Protein AF-A0A365NPX0-F1 (afdb_monomer_lite)

Sequence (343 aa):
MDTLVESVNATAKIPLHPFWPLNAALPQYAANTLSSRALVASFVVGASAILGVTLSLIQQSRRKLSKTEIFMTLWFALCGCIHLFFEGYYVVNFVDISNRQFLFAQLWKEYSLSDSRYLTQDSFLVPMEAITAFLWGPMSFFCAWSIVKQHPLRHPIQLIISVGQIYGDVLYFGTCYFNEIVHSVVYCRPEQFYFYMYYIFCNAIWIVIPTVCVVHSVVQTKRAFAKVQDVERVRKGIAKDIHFYLAPFSKLPLSTPTLSDPRWSVEKFTRSFTDQIILSLRFRLLYEEVPKTEPEKAVVHAHSVLAFTIDSESQAHDAFQQVYQLPGERWQTVRLWYQQQAY

pLDDT: mean 76.56, std 26.59, range [31.38, 98.69]

Structure (mmCIF, N/CA/C/O backbone):
data_AF-A0A365NPX0-F1
#
_entry.id   AF-A0A365NPX0-F1
#
loop_
_atom_site.group_PDB
_atom_site.id
_atom_site.type_symbol
_atom_site.label_atom_id
_atom_site.label_alt_id
_atom_site.label_comp_id
_atom_site.label_asym_id
_atom_site.label_entity_id
_atom_site.label_seq_id
_atom_site.pdbx_PDB_ins_code
_atom_site.Cartn_x
_atom_site.Cartn_y
_atom_site.Cartn_z
_atom_site.occupancy
_atom_site.B_iso_or_equiv
_atom_site.auth_seq_id
_atom_site.auth_comp_id
_atom_site.auth_asym_id
_atom_site.auth_atom_id
_atom_site.pdbx_PDB_model_num
ATOM 1 N N . MET A 1 1 ? 13.357 22.467 -52.487 1.00 42.38 1 MET A N 1
ATOM 2 C CA . MET A 1 1 ? 12.592 22.540 -51.224 1.00 42.38 1 MET A CA 1
ATOM 3 C C . MET A 1 1 ? 12.883 21.245 -50.479 1.00 42.38 1 MET A C 1
ATOM 5 O O . MET A 1 1 ? 11.973 20.556 -50.060 1.00 42.38 1 MET A O 1
ATOM 9 N N . ASP A 1 2 ? 14.177 20.914 -50.377 1.00 45.06 2 ASP A N 1
ATOM 10 C CA . ASP A 1 2 ? 14.665 19.538 -50.167 1.00 45.06 2 ASP A CA 1
ATOM 11 C C . ASP A 1 2 ? 15.845 19.494 -49.187 1.00 45.06 2 ASP A C 1
ATOM 13 O O . ASP A 1 2 ? 16.419 18.448 -48.940 1.00 45.06 2 ASP A O 1
ATOM 17 N N . THR A 1 3 ? 16.195 20.631 -48.582 1.00 44.41 3 THR A N 1
ATOM 18 C CA . THR A 1 3 ? 17.283 20.751 -47.597 1.00 44.41 3 THR A CA 1
ATOM 19 C C . THR A 1 3 ? 16.774 20.955 -46.166 1.00 44.41 3 THR A C 1
ATOM 21 O O . THR A 1 3 ? 17.568 21.136 -45.249 1.00 44.41 3 THR A O 1
ATOM 24 N N . LEU A 1 4 ? 15.451 20.900 -45.952 1.00 41.22 4 LEU A N 1
ATOM 25 C CA . LEU A 1 4 ? 14.811 20.981 -44.627 1.00 41.22 4 LEU A CA 1
ATOM 26 C C . LEU A 1 4 ? 14.177 19.654 -44.171 1.00 41.22 4 LEU A C 1
ATOM 28 O O . LEU A 1 4 ? 13.681 19.578 -43.052 1.00 41.22 4 LEU A O 1
ATOM 32 N N . VAL A 1 5 ? 14.205 18.612 -45.010 1.00 43.69 5 VAL A N 1
ATOM 33 C CA . VAL A 1 5 ? 13.693 17.268 -44.671 1.00 43.69 5 VAL A CA 1
ATOM 34 C C . VAL A 1 5 ? 14.823 16.324 -44.228 1.00 43.69 5 VAL A C 1
ATOM 36 O O . VAL A 1 5 ? 14.578 15.366 -43.501 1.00 43.69 5 VAL A O 1
ATOM 39 N N . GLU A 1 6 ? 16.084 16.629 -44.553 1.00 36.47 6 GLU A N 1
ATOM 40 C CA . GLU A 1 6 ? 17.242 15.817 -44.140 1.00 36.47 6 GLU A CA 1
ATOM 41 C C . GLU A 1 6 ? 17.750 16.096 -42.713 1.00 36.47 6 GLU A C 1
ATOM 43 O O . GLU A 1 6 ? 18.572 15.338 -42.204 1.00 36.47 6 GLU A O 1
ATOM 48 N N . SER A 1 7 ? 17.247 17.119 -42.010 1.00 39.06 7 SER A N 1
ATOM 49 C CA . SER A 1 7 ? 17.733 17.474 -40.663 1.00 39.06 7 SER A CA 1
ATOM 50 C C . SER A 1 7 ? 16.939 16.876 -39.492 1.00 39.06 7 SER A C 1
ATOM 52 O O . SER A 1 7 ? 17.275 17.150 -38.341 1.00 39.06 7 SER A O 1
ATOM 54 N N . VAL A 1 8 ? 15.933 16.025 -39.740 1.00 41.12 8 VAL A N 1
ATOM 55 C CA . VAL A 1 8 ? 15.137 15.383 -38.664 1.00 41.12 8 VAL A CA 1
ATOM 56 C C . VAL A 1 8 ? 15.459 13.889 -38.482 1.00 41.12 8 VAL A C 1
ATOM 58 O O . VAL A 1 8 ? 15.066 13.286 -37.490 1.00 41.12 8 VAL A O 1
ATOM 61 N N . ASN A 1 9 ? 16.280 13.292 -39.352 1.00 40.00 9 ASN A N 1
ATOM 62 C CA . ASN A 1 9 ? 16.702 11.887 -39.245 1.00 40.00 9 ASN A CA 1
ATOM 63 C C . ASN A 1 9 ? 18.041 11.691 -38.511 1.00 40.00 9 ASN A C 1
ATOM 65 O O . ASN A 1 9 ? 18.812 10.780 -38.815 1.00 40.00 9 ASN A O 1
ATOM 69 N N . ALA A 1 10 ? 18.300 12.484 -37.471 1.00 42.38 10 ALA A N 1
ATOM 70 C CA . ALA A 1 10 ? 19.179 12.018 -36.407 1.00 42.38 10 ALA A CA 1
ATOM 71 C C . ALA A 1 10 ? 18.390 10.970 -35.613 1.00 42.38 10 ALA A C 1
ATOM 73 O O . ALA A 1 10 ? 17.674 11.305 -34.674 1.00 42.38 10 ALA A O 1
ATOM 74 N N . THR A 1 11 ? 18.476 9.704 -36.030 1.00 47.03 11 THR A N 1
ATOM 75 C CA . THR A 1 11 ? 18.004 8.538 -35.274 1.00 47.03 11 THR A CA 1
ATOM 76 C C . THR A 1 11 ? 18.532 8.617 -33.844 1.00 47.03 11 THR A C 1
ATOM 78 O O . THR A 1 11 ? 19.625 8.131 -33.543 1.00 47.03 11 THR A O 1
ATOM 81 N N . ALA A 1 12 ? 17.757 9.226 -32.948 1.00 49.31 12 ALA A N 1
ATOM 82 C CA . ALA A 1 12 ? 17.872 8.991 -31.528 1.00 49.31 12 ALA A CA 1
ATOM 83 C C . ALA A 1 12 ? 17.579 7.501 -31.364 1.00 49.31 12 ALA A C 1
ATOM 85 O O . ALA A 1 12 ? 16.429 7.074 -31.437 1.00 49.31 12 ALA A O 1
ATOM 86 N N . LYS A 1 13 ? 18.636 6.686 -31.273 1.00 56.50 13 LYS A N 1
ATOM 87 C CA . LYS A 1 13 ? 18.515 5.265 -30.959 1.00 56.50 13 LYS A CA 1
ATOM 88 C C . LYS A 1 13 ? 17.746 5.194 -29.645 1.00 56.50 13 LYS A C 1
ATOM 90 O O . LYS A 1 13 ? 18.317 5.520 -28.606 1.00 56.50 13 LYS A O 1
ATOM 95 N N . ILE A 1 14 ? 16.461 4.841 -29.704 1.00 58.66 14 ILE A N 1
ATOM 96 C CA . ILE A 1 14 ? 15.672 4.558 -28.506 1.00 58.66 14 ILE A CA 1
ATOM 97 C C . ILE A 1 14 ? 16.477 3.497 -27.746 1.00 58.66 14 ILE A C 1
ATOM 99 O O . ILE A 1 14 ? 16.787 2.455 -28.336 1.00 58.66 14 ILE A O 1
ATOM 103 N N . PRO A 1 15 ? 16.930 3.777 -26.511 1.00 65.12 15 PRO A N 1
ATOM 104 C CA . PRO A 1 15 ? 17.740 2.824 -25.774 1.00 65.12 15 PRO A CA 1
ATOM 105 C C . PRO A 1 15 ? 16.978 1.507 -25.634 1.00 65.12 15 PRO A C 1
ATOM 107 O O . PRO A 1 15 ? 15.810 1.506 -25.247 1.00 65.12 15 PRO A O 1
ATOM 110 N N . LEU A 1 16 ? 17.631 0.387 -25.953 1.00 86.69 16 LEU A N 1
ATOM 111 C CA . LEU A 1 16 ? 17.019 -0.931 -25.823 1.00 86.69 16 LEU A CA 1
ATOM 112 C C . LEU A 1 16 ? 16.674 -1.182 -24.347 1.00 86.69 16 LEU A C 1
ATOM 114 O O . LEU A 1 16 ? 17.553 -1.123 -23.485 1.00 86.69 16 LEU A O 1
ATOM 118 N N . HIS A 1 17 ? 15.409 -1.479 -24.062 1.00 94.00 17 HIS A N 1
ATOM 119 C CA . HIS A 1 17 ? 14.915 -1.750 -22.714 1.00 94.00 17 HIS A CA 1
ATOM 120 C C . HIS A 1 17 ? 14.021 -3.001 -22.684 1.00 94.00 17 HIS A C 1
ATOM 122 O O . HIS A 1 17 ? 13.423 -3.350 -23.701 1.00 94.00 17 HIS A O 1
ATOM 128 N N . PRO A 1 18 ? 13.882 -3.681 -21.529 1.00 95.06 18 PRO A N 1
ATOM 129 C CA . PRO A 1 18 ? 13.112 -4.927 -21.424 1.00 95.06 18 PRO A CA 1
ATOM 130 C C . PRO A 1 18 ? 11.595 -4.728 -21.233 1.00 95.06 18 PRO A C 1
ATOM 132 O O . PRO A 1 18 ? 10.866 -5.708 -21.097 1.00 95.06 18 PRO A O 1
ATOM 135 N N . PHE A 1 19 ? 11.119 -3.483 -21.157 1.00 96.31 19 PHE A N 1
ATOM 136 C CA . PHE A 1 19 ? 9.723 -3.153 -20.854 1.00 96.31 19 PHE A CA 1
ATOM 137 C C . PHE A 1 19 ? 8.812 -3.220 -22.076 1.00 96.31 19 PHE A C 1
ATOM 139 O O . PHE A 1 19 ? 9.226 -2.859 -23.174 1.00 96.31 19 PHE A O 1
ATOM 146 N N . TRP A 1 20 ? 7.573 -3.661 -21.862 1.00 94.75 20 TRP A N 1
ATOM 147 C CA . TRP A 1 20 ? 6.562 -3.798 -22.908 1.00 94.75 20 TRP A CA 1
ATOM 148 C C . TRP A 1 20 ? 5.590 -2.622 -22.893 1.00 94.75 20 TRP A C 1
ATOM 150 O O . TRP A 1 20 ? 5.162 -2.266 -21.809 1.00 94.75 20 TRP A O 1
ATOM 160 N N . PRO A 1 21 ? 5.222 -2.018 -24.032 1.00 94.75 21 PRO A N 1
ATOM 161 C CA . PRO A 1 21 ? 5.660 -2.376 -25.375 1.00 94.75 21 PRO A CA 1
ATOM 162 C C . PRO A 1 21 ? 7.118 -1.949 -25.637 1.00 94.75 21 PRO A C 1
ATOM 164 O O . PRO A 1 21 ? 7.590 -0.934 -25.130 1.00 94.75 21 PRO A O 1
ATOM 167 N N . LEU A 1 22 ? 7.844 -2.727 -26.447 1.00 92.94 22 LEU A N 1
ATOM 168 C CA . LEU A 1 22 ? 9.290 -2.542 -26.677 1.00 92.94 22 LEU A CA 1
ATOM 169 C C . LEU A 1 22 ? 9.652 -1.235 -27.403 1.00 92.94 22 LEU A C 1
ATOM 171 O O . LEU A 1 22 ? 10.815 -0.846 -27.424 1.00 92.94 22 LEU A O 1
ATOM 175 N N . ASN A 1 23 ? 8.672 -0.577 -28.022 1.00 90.44 23 ASN A N 1
ATOM 176 C CA . ASN A 1 23 ? 8.821 0.720 -28.677 1.00 90.44 23 ASN A CA 1
ATOM 177 C C . ASN A 1 23 ? 8.440 1.904 -27.768 1.00 90.44 23 ASN A C 1
ATOM 179 O O . ASN A 1 23 ? 8.352 3.029 -28.262 1.00 90.44 23 ASN A O 1
ATOM 183 N N . ALA A 1 24 ? 8.184 1.672 -26.476 1.00 90.62 24 ALA A N 1
ATOM 184 C CA . ALA A 1 24 ? 7.913 2.742 -25.527 1.00 90.62 24 ALA A CA 1
ATOM 185 C C . ALA A 1 24 ? 9.076 3.750 -25.481 1.00 90.62 24 ALA A C 1
ATOM 187 O O . ALA A 1 24 ? 10.254 3.401 -25.531 1.00 90.62 24 ALA A O 1
ATOM 188 N N . ALA A 1 25 ? 8.749 5.036 -25.384 1.00 89.62 25 ALA A N 1
ATOM 189 C CA . ALA A 1 25 ? 9.761 6.079 -25.313 1.00 89.62 25 ALA A CA 1
ATOM 190 C C . ALA A 1 25 ? 10.306 6.188 -23.881 1.00 89.62 25 ALA A C 1
ATOM 192 O O . ALA A 1 25 ? 9.739 6.890 -23.049 1.00 89.62 25 ALA A O 1
ATOM 193 N N . LEU A 1 26 ? 11.425 5.513 -23.605 1.00 91.50 26 LEU A N 1
ATOM 194 C CA . LEU A 1 26 ? 12.169 5.638 -22.346 1.00 91.50 26 LEU A CA 1
ATOM 195 C C . LEU A 1 26 ? 13.501 6.370 -22.584 1.00 91.50 26 LEU A C 1
ATOM 197 O O . LEU A 1 26 ? 14.556 5.731 -22.702 1.00 91.50 26 LEU A O 1
ATOM 201 N N . PRO A 1 27 ? 13.481 7.713 -22.706 1.00 84.62 27 PRO A N 1
ATOM 202 C CA . PRO A 1 27 ? 14.695 8.478 -22.944 1.00 84.62 27 PRO A CA 1
ATOM 203 C C . PRO A 1 27 ? 15.670 8.278 -21.782 1.00 84.62 27 PRO A C 1
ATOM 205 O O . PRO A 1 27 ? 15.280 8.306 -20.619 1.00 84.62 27 PRO A O 1
ATOM 208 N N . GLN A 1 28 ? 16.950 8.088 -22.109 1.00 88.31 28 GLN A N 1
ATOM 209 C CA . GLN A 1 28 ? 18.026 7.913 -21.124 1.00 88.31 28 GLN A CA 1
ATOM 210 C C . GLN A 1 28 ? 17.839 6.703 -20.191 1.00 88.31 28 GLN A C 1
ATOM 212 O O . GLN A 1 28 ? 18.345 6.711 -19.073 1.00 88.31 28 GLN A O 1
ATOM 217 N N . TYR A 1 29 ? 17.133 5.655 -20.631 1.00 94.62 29 TYR A N 1
ATOM 218 C CA . TYR A 1 29 ? 17.014 4.430 -19.843 1.00 94.62 29 TYR A CA 1
ATOM 219 C C . TYR A 1 29 ? 18.388 3.906 -19.404 1.00 94.62 29 TYR A C 1
ATOM 221 O O . TYR A 1 29 ? 19.290 3.701 -20.221 1.00 94.62 29 TYR A O 1
ATOM 229 N N . ALA A 1 30 ? 18.508 3.639 -18.105 1.00 95.50 30 ALA A N 1
ATOM 230 C CA . ALA A 1 30 ? 19.670 3.009 -17.510 1.00 95.50 30 ALA A CA 1
ATOM 231 C C . ALA A 1 30 ? 19.246 1.696 -16.844 1.00 95.50 30 ALA A C 1
ATOM 233 O O . ALA A 1 30 ? 18.418 1.685 -15.927 1.00 95.50 30 ALA A O 1
ATOM 234 N N . ALA A 1 31 ? 19.839 0.581 -17.275 1.00 96.31 31 ALA A N 1
ATOM 235 C CA . ALA A 1 31 ? 19.583 -0.730 -16.686 1.00 96.31 31 ALA A CA 1
ATOM 236 C C . ALA A 1 31 ? 19.928 -0.757 -15.189 1.00 96.31 31 ALA A C 1
ATOM 238 O O . ALA A 1 31 ? 20.768 0.009 -14.711 1.00 96.31 31 ALA A O 1
ATOM 239 N N . ASN A 1 32 ? 19.250 -1.621 -14.433 1.00 97.94 32 ASN A N 1
ATOM 240 C CA . ASN A 1 32 ? 19.565 -1.816 -13.021 1.00 97.94 32 ASN A CA 1
ATOM 241 C C . ASN A 1 32 ? 20.988 -2.356 -12.862 1.00 97.94 32 ASN A C 1
ATOM 243 O O . ASN A 1 32 ? 21.408 -3.262 -13.580 1.00 97.94 32 ASN A O 1
ATOM 247 N N . THR A 1 33 ? 21.714 -1.800 -11.898 1.00 97.88 33 THR A N 1
ATOM 248 C CA . THR A 1 33 ? 23.039 -2.281 -11.488 1.00 97.88 33 THR A CA 1
ATOM 249 C C . THR A 1 33 ? 22.932 -3.436 -10.492 1.00 97.88 33 THR A C 1
ATOM 251 O O . THR A 1 33 ? 23.808 -4.297 -10.438 1.00 97.88 33 THR A O 1
ATOM 254 N N . LEU A 1 34 ? 21.840 -3.490 -9.725 1.00 97.94 34 LEU A N 1
ATOM 255 C CA . LEU A 1 34 ? 21.507 -4.598 -8.839 1.00 97.94 34 LEU A CA 1
ATOM 256 C C . LEU A 1 34 ? 20.721 -5.678 -9.589 1.00 97.94 34 LEU A C 1
ATOM 258 O O . LEU A 1 34 ? 19.817 -5.389 -10.370 1.00 97.94 34 LEU A O 1
ATOM 262 N N . SER A 1 35 ? 21.028 -6.944 -9.301 1.00 98.00 35 SER A N 1
ATOM 263 C CA . SER A 1 35 ? 20.237 -8.073 -9.809 1.00 98.00 35 SER A CA 1
ATOM 264 C C . SER A 1 35 ? 18.826 -8.102 -9.205 1.00 98.00 35 SER A C 1
ATOM 266 O O . SER A 1 35 ? 18.644 -7.711 -8.050 1.00 98.00 35 SER A O 1
ATOM 268 N N . SER A 1 36 ? 17.853 -8.676 -9.920 1.00 96.06 36 SER A N 1
ATOM 269 C CA . SER A 1 36 ? 16.471 -8.853 -9.437 1.00 96.06 36 SER A CA 1
ATOM 270 C C . SER A 1 36 ? 16.406 -9.540 -8.068 1.00 96.06 36 SER A C 1
ATOM 272 O O . SER A 1 36 ? 15.687 -9.095 -7.178 1.00 96.06 36 SER A O 1
ATOM 274 N N . ARG A 1 37 ? 17.241 -10.566 -7.833 1.00 97.31 37 ARG A N 1
ATOM 275 C CA . ARG A 1 37 ? 17.332 -11.240 -6.522 1.00 97.31 37 ARG A CA 1
ATOM 276 C C . ARG A 1 37 ? 17.782 -10.297 -5.406 1.00 97.31 37 ARG A C 1
ATOM 278 O O . ARG A 1 37 ? 17.225 -10.349 -4.316 1.00 97.31 37 ARG A O 1
ATOM 285 N N . ALA A 1 38 ? 18.775 -9.448 -5.669 1.00 98.31 38 ALA A N 1
ATOM 286 C CA . ALA A 1 38 ? 19.273 -8.485 -4.686 1.00 98.31 38 ALA A CA 1
ATOM 287 C C . ALA A 1 38 ? 18.227 -7.404 -4.371 1.00 98.31 38 ALA A C 1
ATOM 289 O O . ALA A 1 38 ? 18.082 -7.009 -3.214 1.00 98.31 38 ALA A O 1
ATOM 290 N N . LEU A 1 39 ? 17.477 -6.963 -5.385 1.00 98.31 39 LEU A N 1
ATOM 291 C CA . LEU A 1 39 ? 16.378 -6.011 -5.233 1.00 98.31 39 LEU A CA 1
ATOM 292 C C . LEU A 1 39 ? 15.249 -6.600 -4.382 1.00 98.31 39 LEU A C 1
ATOM 294 O O . LEU A 1 39 ? 14.909 -6.028 -3.348 1.00 98.31 39 LEU A O 1
ATOM 298 N N . VAL A 1 40 ? 14.743 -7.782 -4.742 1.00 96.31 40 VAL A N 1
ATOM 299 C CA . VAL A 1 40 ? 13.699 -8.476 -3.970 1.00 96.31 40 VAL A CA 1
ATOM 300 C C . VAL A 1 40 ? 14.165 -8.751 -2.537 1.00 96.31 40 VAL A C 1
ATOM 302 O O . VAL A 1 40 ? 13.426 -8.485 -1.591 1.00 96.31 40 VAL A O 1
ATOM 305 N N . ALA A 1 41 ? 15.408 -9.206 -2.345 1.00 98.12 41 ALA A N 1
ATOM 306 C CA . ALA A 1 41 ? 15.965 -9.419 -1.009 1.00 98.12 41 ALA A CA 1
ATOM 307 C C . ALA A 1 41 ? 16.011 -8.119 -0.192 1.00 98.12 41 ALA A C 1
ATOM 309 O O . ALA A 1 41 ? 15.637 -8.117 0.978 1.00 98.12 41 ALA A O 1
ATOM 310 N N . SER A 1 42 ? 16.404 -7.004 -0.810 1.00 98.19 42 SER A N 1
ATOM 311 C CA . SER A 1 42 ? 16.438 -5.692 -0.156 1.00 98.19 42 SER A CA 1
ATOM 312 C C . SER A 1 42 ? 15.038 -5.217 0.244 1.00 98.19 42 SER A C 1
ATOM 314 O O . SER A 1 42 ? 14.865 -4.696 1.345 1.00 98.19 42 SER A O 1
ATOM 316 N N . PHE A 1 43 ? 14.027 -5.457 -0.597 1.00 97.00 43 PHE A N 1
ATOM 317 C CA . PHE A 1 43 ? 12.630 -5.166 -0.268 1.00 97.00 43 PHE A CA 1
ATOM 318 C C . PHE A 1 43 ? 12.139 -6.001 0.925 1.00 97.00 43 PHE A C 1
ATOM 320 O O . PHE A 1 43 ? 11.596 -5.451 1.882 1.00 97.00 43 PHE A O 1
ATOM 327 N N . VAL A 1 44 ? 12.397 -7.314 0.921 1.00 97.62 44 VAL A N 1
ATOM 328 C CA . VAL A 1 44 ? 12.019 -8.221 2.021 1.00 97.62 44 VAL A CA 1
ATOM 329 C C . VAL A 1 44 ? 12.722 -7.848 3.326 1.00 97.62 44 VAL A C 1
ATOM 331 O O . VAL A 1 44 ? 12.085 -7.844 4.381 1.00 97.62 44 VAL A O 1
ATOM 334 N N . VAL A 1 45 ? 14.012 -7.502 3.278 1.00 98.38 45 VAL A N 1
ATOM 335 C CA . VAL A 1 45 ? 14.768 -7.040 4.452 1.00 98.38 45 VAL A CA 1
ATOM 336 C C . VAL A 1 45 ? 14.182 -5.735 4.989 1.00 98.38 45 VAL A C 1
ATOM 338 O O . VAL A 1 45 ? 13.949 -5.631 6.192 1.00 98.38 45 VAL A O 1
ATOM 341 N N . GLY A 1 46 ? 13.878 -4.770 4.116 1.00 98.31 46 GLY A N 1
ATOM 342 C CA . GLY A 1 46 ? 13.243 -3.509 4.501 1.00 98.31 46 GLY A CA 1
ATOM 343 C C . GLY A 1 46 ? 11.878 -3.718 5.160 1.00 98.31 46 GLY A C 1
ATOM 344 O O . GLY A 1 46 ? 11.643 -3.226 6.264 1.00 98.31 46 GLY A O 1
ATOM 345 N N . ALA A 1 47 ? 11.005 -4.514 4.536 1.00 98.31 47 ALA A N 1
ATOM 346 C CA . ALA A 1 47 ? 9.696 -4.858 5.087 1.00 98.31 47 ALA A CA 1
ATOM 347 C C . ALA A 1 47 ? 9.820 -5.579 6.441 1.00 98.31 47 ALA A C 1
ATOM 349 O O . ALA A 1 47 ? 9.141 -5.220 7.402 1.00 98.31 47 ALA A O 1
ATOM 350 N N . SER A 1 48 ? 10.737 -6.543 6.555 1.00 98.50 48 SER A N 1
ATOM 351 C CA . SER A 1 48 ? 10.988 -7.275 7.803 1.00 98.50 48 SER A CA 1
ATOM 352 C C . SER A 1 48 ? 11.498 -6.359 8.916 1.00 98.50 48 SER A C 1
ATOM 354 O O . SER A 1 48 ? 11.068 -6.494 10.060 1.00 98.50 48 SER A O 1
ATOM 356 N N . ALA A 1 49 ? 12.365 -5.395 8.593 1.00 98.50 49 ALA A N 1
ATOM 357 C CA . ALA A 1 49 ? 12.847 -4.402 9.548 1.00 98.50 49 ALA A CA 1
ATOM 358 C C . ALA A 1 49 ? 11.709 -3.496 10.046 1.00 98.50 49 ALA A C 1
ATOM 360 O O . ALA A 1 49 ? 11.574 -3.300 11.253 1.00 98.50 49 ALA A O 1
ATOM 361 N N . ILE A 1 50 ? 10.845 -3.009 9.148 1.00 98.50 50 ILE A N 1
ATOM 362 C CA . ILE A 1 50 ? 9.664 -2.204 9.506 1.00 98.50 50 ILE A CA 1
ATOM 363 C C . ILE A 1 50 ? 8.738 -2.989 10.442 1.00 98.50 50 ILE A C 1
ATOM 365 O O . ILE A 1 50 ? 8.326 -2.479 11.488 1.00 98.50 50 ILE A O 1
ATOM 369 N N . LEU A 1 51 ? 8.438 -4.244 10.096 1.00 98.50 51 LEU A N 1
ATOM 370 C CA . LEU A 1 51 ? 7.590 -5.120 10.904 1.00 98.50 51 LEU A CA 1
ATOM 371 C C . LEU A 1 51 ? 8.224 -5.418 12.268 1.00 98.50 51 LEU A C 1
ATOM 373 O O . LEU A 1 51 ? 7.539 -5.340 13.287 1.00 98.50 51 LEU A O 1
ATOM 377 N N . GLY A 1 52 ? 9.528 -5.702 12.305 1.00 98.31 52 GLY A N 1
ATOM 378 C CA . GLY A 1 52 ? 10.281 -5.954 13.533 1.00 98.31 52 GLY A CA 1
ATOM 379 C C . GLY A 1 52 ? 10.278 -4.752 14.474 1.00 98.31 52 GLY A C 1
ATOM 380 O O . GLY A 1 52 ? 9.893 -4.886 15.634 1.00 98.31 52 GLY A O 1
ATOM 381 N N . VAL A 1 53 ? 10.610 -3.561 13.963 1.00 98.06 53 VAL A N 1
ATOM 382 C CA . VAL A 1 53 ? 10.578 -2.308 14.738 1.00 98.06 53 VAL A CA 1
ATOM 383 C C . VAL A 1 53 ? 9.170 -2.029 15.254 1.00 98.06 53 VAL A C 1
ATOM 385 O O . VAL A 1 53 ? 8.990 -1.752 16.439 1.00 98.06 53 VAL A O 1
ATOM 388 N N . THR A 1 54 ? 8.155 -2.154 14.398 1.00 97.81 54 THR A N 1
ATOM 389 C CA . THR A 1 54 ? 6.759 -1.933 14.797 1.00 97.81 54 THR A CA 1
ATOM 390 C C . THR A 1 54 ? 6.335 -2.914 15.891 1.00 97.81 54 THR A C 1
ATOM 392 O O . THR A 1 54 ? 5.710 -2.509 16.871 1.00 97.81 54 THR A O 1
ATOM 395 N N . LEU A 1 55 ? 6.712 -4.191 15.780 1.00 97.25 55 LEU A N 1
ATOM 396 C CA . LEU A 1 55 ? 6.427 -5.195 16.802 1.00 97.25 55 LEU A CA 1
ATOM 397 C C . LEU A 1 55 ? 7.121 -4.870 18.130 1.00 97.25 55 LEU A C 1
ATOM 399 O O . LEU A 1 55 ? 6.481 -4.949 19.178 1.00 97.25 55 LEU A O 1
ATOM 403 N N . SER A 1 56 ? 8.389 -4.453 18.102 1.00 96.50 56 SER A N 1
ATOM 404 C CA . SER A 1 56 ? 9.109 -4.012 19.301 1.00 96.50 56 SER A CA 1
ATOM 405 C C . SER A 1 56 ? 8.439 -2.803 19.960 1.00 96.50 56 SER A C 1
ATOM 407 O O . SER A 1 56 ? 8.270 -2.790 21.177 1.00 96.50 56 SER A O 1
ATOM 409 N N . LEU A 1 57 ? 7.979 -1.820 19.177 1.00 95.12 57 LEU A N 1
ATOM 410 C CA . LEU A 1 57 ? 7.236 -0.664 19.694 1.00 95.12 57 LEU A CA 1
ATOM 411 C C . LEU A 1 57 ? 5.892 -1.071 20.319 1.00 95.12 57 LEU A C 1
ATOM 413 O O . LEU A 1 57 ? 5.510 -0.546 21.366 1.00 95.12 57 LEU A O 1
ATOM 417 N N . ILE A 1 58 ? 5.186 -2.039 19.723 1.00 94.50 58 ILE A N 1
ATOM 418 C CA . ILE A 1 58 ? 3.963 -2.607 20.305 1.00 94.50 58 ILE A CA 1
ATOM 419 C C . ILE A 1 58 ? 4.270 -3.299 21.639 1.00 94.50 58 ILE A C 1
ATOM 421 O O . ILE A 1 58 ? 3.528 -3.107 22.597 1.00 94.50 58 ILE A O 1
ATOM 425 N N . GLN A 1 59 ? 5.352 -4.076 21.727 1.00 90.50 59 GLN A N 1
ATOM 426 C CA . GLN A 1 59 ? 5.742 -4.790 22.950 1.00 90.50 59 GLN A CA 1
ATOM 427 C C . GLN A 1 59 ? 6.166 -3.850 24.087 1.00 90.50 59 GLN A C 1
ATOM 429 O O . GLN A 1 59 ? 5.962 -4.171 25.254 1.00 90.50 59 GLN A O 1
ATOM 434 N N . GLN A 1 60 ? 6.717 -2.681 23.755 1.00 89.50 60 GLN A N 1
ATOM 435 C CA . GLN A 1 60 ? 7.033 -1.627 24.725 1.00 89.50 60 GLN A CA 1
ATOM 436 C C . GLN A 1 60 ? 5.787 -0.858 25.196 1.00 89.50 60 GLN A C 1
ATOM 438 O O . GLN A 1 60 ? 5.832 -0.137 26.196 1.00 89.50 60 GLN A O 1
ATOM 443 N N . SER A 1 61 ? 4.656 -0.999 24.499 1.00 86.19 61 SER A N 1
ATOM 444 C CA . SER A 1 61 ? 3.394 -0.414 24.934 1.00 86.19 61 SER A CA 1
ATOM 445 C C . SER A 1 61 ? 2.912 -1.084 26.217 1.00 86.19 61 SER A C 1
ATOM 447 O O . SER A 1 61 ? 2.842 -2.306 26.321 1.00 86.19 61 SER A O 1
ATOM 449 N N . ARG A 1 62 ? 2.466 -0.281 27.189 1.00 82.38 62 ARG A N 1
ATOM 450 C CA . ARG A 1 62 ? 1.857 -0.797 28.429 1.00 82.38 62 ARG A CA 1
ATOM 451 C C . ARG A 1 62 ? 0.554 -1.572 28.181 1.00 82.38 62 ARG A C 1
ATOM 453 O O . ARG A 1 62 ? 0.080 -2.273 29.071 1.00 82.38 62 ARG A O 1
ATOM 460 N N . ARG A 1 63 ? -0.055 -1.427 26.997 1.00 86.25 63 ARG A N 1
ATOM 461 C CA . ARG A 1 63 ? -1.328 -2.067 26.648 1.00 86.25 63 ARG A CA 1
ATOM 462 C C . ARG A 1 63 ? -1.094 -3.428 25.998 1.00 86.25 63 ARG A C 1
ATOM 464 O O . ARG A 1 63 ? -0.369 -3.532 25.016 1.00 86.25 63 ARG A O 1
ATOM 471 N N . LYS A 1 64 ? -1.815 -4.449 26.470 1.00 89.62 64 LYS A N 1
ATOM 472 C CA . LYS A 1 64 ? -1.900 -5.747 25.789 1.00 89.62 64 LYS A CA 1
ATOM 473 C C . LYS A 1 64 ? -2.847 -5.640 24.590 1.00 89.62 64 LYS A C 1
ATOM 475 O O . LYS A 1 64 ? -4.035 -5.366 24.760 1.00 89.62 64 LYS A O 1
ATOM 480 N N . LEU A 1 65 ? -2.307 -5.818 23.387 1.00 92.94 65 LEU A N 1
ATOM 481 C CA . LEU A 1 65 ? -3.063 -5.856 22.133 1.00 92.94 65 LEU A CA 1
ATOM 482 C C . LEU A 1 65 ? -3.511 -7.290 21.826 1.00 92.94 65 LEU A C 1
ATOM 484 O O . LEU A 1 65 ? -2.788 -8.245 22.112 1.00 92.94 65 LEU A O 1
ATOM 488 N N . SER A 1 66 ? -4.685 -7.450 21.210 1.00 94.81 66 SER A N 1
ATOM 489 C CA . SER A 1 66 ? -5.087 -8.758 20.668 1.00 94.81 66 SER A CA 1
ATOM 490 C C . SER A 1 66 ? -4.267 -9.122 19.422 1.00 94.81 66 SER A C 1
ATOM 492 O O . SER A 1 66 ? -3.693 -8.248 18.773 1.00 94.81 66 SER A O 1
ATOM 494 N N . LYS A 1 67 ? -4.254 -10.404 19.024 1.00 95.62 67 LYS A N 1
ATOM 495 C CA . LYS A 1 67 ? -3.555 -10.856 17.803 1.00 95.62 67 LYS A CA 1
ATOM 496 C C . LYS A 1 67 ? -4.004 -10.086 16.554 1.00 95.62 67 LYS A C 1
ATOM 498 O O . LYS A 1 67 ? -3.168 -9.689 15.750 1.00 95.62 67 LYS A O 1
ATOM 503 N N . THR A 1 68 ? -5.304 -9.814 16.434 1.00 95.75 68 THR A N 1
ATOM 504 C CA . THR A 1 68 ? -5.875 -9.022 15.334 1.00 95.75 68 THR A CA 1
ATOM 505 C C . THR A 1 68 ? -5.375 -7.581 15.354 1.00 95.75 68 THR A C 1
ATOM 507 O O . THR A 1 68 ? -5.059 -7.021 14.310 1.00 95.75 68 THR A O 1
ATOM 510 N N . GLU A 1 69 ? -5.273 -6.970 16.535 1.00 96.12 69 GLU A N 1
ATOM 511 C CA . GLU A 1 69 ? -4.755 -5.605 16.667 1.00 96.12 69 GLU A CA 1
ATOM 512 C C . GLU A 1 69 ? -3.272 -5.518 16.334 1.00 96.12 69 GLU A C 1
ATOM 514 O O . GLU A 1 69 ? -2.870 -4.575 15.659 1.00 96.12 69 GLU A O 1
ATOM 519 N N . ILE A 1 70 ? -2.475 -6.500 16.762 1.00 97.31 70 ILE A N 1
ATOM 520 C CA . ILE A 1 70 ? -1.056 -6.589 16.405 1.00 97.31 70 ILE A CA 1
ATOM 521 C C . ILE A 1 70 ? -0.924 -6.703 14.887 1.00 97.31 70 ILE A C 1
ATOM 523 O O . ILE A 1 70 ? -0.258 -5.874 14.278 1.00 97.31 70 ILE A O 1
ATOM 527 N N . PHE A 1 71 ? -1.619 -7.665 14.272 1.00 97.94 71 PHE A N 1
ATOM 528 C CA . PHE A 1 71 ? -1.597 -7.865 12.823 1.00 97.94 71 PHE A CA 1
ATOM 529 C C . PHE A 1 71 ? -1.977 -6.592 12.054 1.00 97.94 71 PHE A C 1
ATOM 531 O O . PHE A 1 71 ? -1.233 -6.162 11.180 1.00 97.94 71 PHE A O 1
ATOM 538 N N . MET A 1 72 ? -3.090 -5.943 12.412 1.00 98.06 72 MET A N 1
ATOM 539 C CA . MET A 1 72 ? -3.527 -4.715 11.738 1.00 98.06 72 MET A CA 1
ATOM 540 C C . MET A 1 72 ? -2.559 -3.549 11.959 1.00 98.06 72 MET A C 1
ATOM 542 O O . MET A 1 72 ? -2.337 -2.768 11.042 1.00 98.06 72 MET A O 1
ATOM 546 N N . THR A 1 73 ? -1.958 -3.429 13.147 1.00 98.19 73 THR A N 1
ATOM 547 C CA . THR A 1 73 ? -0.958 -2.381 13.415 1.00 98.19 73 THR A CA 1
ATOM 548 C C . THR A 1 73 ? 0.287 -2.587 12.554 1.00 98.19 73 THR A C 1
ATOM 550 O O . THR A 1 73 ? 0.775 -1.633 11.957 1.00 98.19 73 THR A O 1
ATOM 553 N N . LEU A 1 74 ? 0.766 -3.831 12.444 1.00 98.56 74 LEU A N 1
ATOM 554 C CA . LEU A 1 74 ? 1.887 -4.200 11.577 1.00 98.56 74 LEU A CA 1
ATOM 555 C C . LEU A 1 74 ? 1.577 -3.924 10.100 1.00 98.56 74 LEU A C 1
ATOM 557 O O . LEU A 1 74 ? 2.388 -3.309 9.412 1.00 98.56 74 LEU A O 1
ATOM 561 N N . TRP A 1 75 ? 0.389 -4.322 9.639 1.00 98.62 75 TRP A N 1
ATOM 562 C CA . TRP A 1 75 ? -0.084 -4.070 8.277 1.00 98.62 75 TRP A CA 1
ATOM 563 C C . TRP A 1 75 ? -0.106 -2.576 7.945 1.00 98.62 75 TRP A C 1
ATOM 565 O O . TRP A 1 75 ? 0.492 -2.161 6.958 1.00 98.62 75 TRP A O 1
ATOM 575 N N . PHE A 1 76 ? -0.740 -1.752 8.784 1.00 98.69 76 PHE A N 1
ATOM 576 C CA . PHE A 1 76 ? -0.845 -0.315 8.529 1.00 98.69 76 PHE A CA 1
ATOM 577 C C . PHE A 1 76 ? 0.490 0.424 8.693 1.00 98.69 76 PHE A C 1
ATOM 579 O O . PHE A 1 76 ? 0.722 1.405 7.991 1.00 98.69 76 PHE A O 1
ATOM 586 N N . ALA A 1 77 ? 1.401 -0.043 9.552 1.00 98.69 77 ALA A N 1
ATOM 587 C CA . ALA A 1 77 ? 2.760 0.498 9.598 1.00 98.69 77 ALA A CA 1
ATOM 588 C C . ALA A 1 77 ? 3.530 0.198 8.301 1.00 98.69 77 ALA A C 1
ATOM 590 O O . ALA A 1 77 ? 4.155 1.096 7.739 1.00 98.69 77 ALA A O 1
ATOM 591 N N . LEU A 1 78 ? 3.430 -1.035 7.789 1.00 98.69 78 LEU A N 1
ATOM 592 C CA . LEU A 1 78 ? 4.032 -1.413 6.511 1.00 98.69 78 LEU A CA 1
ATOM 593 C C . LEU A 1 78 ? 3.419 -0.629 5.340 1.00 98.69 78 LEU A C 1
ATOM 595 O O . LEU A 1 78 ? 4.171 -0.078 4.540 1.00 98.69 78 LEU A O 1
ATOM 599 N N . CYS A 1 79 ? 2.087 -0.504 5.283 1.00 98.62 79 CYS A N 1
ATOM 600 C CA . CYS A 1 79 ? 1.389 0.325 4.291 1.00 98.62 79 CYS A CA 1
ATOM 601 C C . CYS A 1 79 ? 1.873 1.772 4.338 1.00 98.62 79 CYS A C 1
ATOM 603 O O . CYS A 1 79 ? 2.206 2.340 3.307 1.00 98.62 79 CYS A O 1
ATOM 605 N N . GLY A 1 80 ? 1.960 2.360 5.537 1.00 98.62 80 GLY A N 1
ATOM 606 C CA . GLY A 1 80 ? 2.451 3.723 5.712 1.00 98.62 80 GLY A CA 1
ATOM 607 C C . GLY A 1 80 ? 3.842 3.911 5.113 1.00 98.62 80 GLY A C 1
ATOM 608 O O . GLY A 1 80 ? 4.077 4.890 4.411 1.00 98.62 80 GLY A O 1
ATOM 609 N N . CYS A 1 81 ? 4.746 2.952 5.333 1.00 98.62 81 CYS A N 1
ATOM 610 C CA . CYS A 1 81 ? 6.090 3.003 4.772 1.00 98.62 81 CYS A CA 1
ATOM 611 C C . CYS A 1 81 ? 6.123 2.822 3.249 1.00 98.62 81 CYS A C 1
ATOM 613 O O . CYS A 1 81 ? 6.828 3.571 2.575 1.00 98.62 81 CYS A O 1
ATOM 615 N N . ILE A 1 82 ? 5.392 1.842 2.710 1.00 98.44 82 ILE A N 1
ATOM 616 C CA . ILE A 1 82 ? 5.351 1.585 1.264 1.00 98.44 82 ILE A CA 1
ATOM 617 C C . ILE A 1 82 ? 4.745 2.794 0.550 1.00 98.44 82 ILE A C 1
ATOM 619 O O . ILE A 1 82 ? 5.403 3.389 -0.297 1.00 98.44 82 ILE A O 1
ATOM 623 N N . HIS A 1 83 ? 3.564 3.239 0.965 1.00 98.44 83 HIS A N 1
ATOM 624 C CA . HIS A 1 83 ? 2.897 4.365 0.328 1.00 98.44 83 HIS A CA 1
ATOM 625 C C . HIS A 1 83 ? 3.722 5.653 0.447 1.00 98.44 83 HIS A C 1
ATOM 627 O O . HIS A 1 83 ? 4.083 6.275 -0.549 1.00 98.44 83 HIS A O 1
ATOM 633 N N . LEU A 1 84 ? 4.103 6.056 1.662 1.00 98.50 84 LEU A N 1
ATOM 634 C CA . LEU A 1 84 ? 4.743 7.360 1.837 1.00 98.50 84 LEU A CA 1
ATOM 635 C C . LEU A 1 84 ? 6.156 7.416 1.246 1.00 98.50 84 LEU A C 1
ATOM 637 O O . LEU A 1 84 ? 6.531 8.430 0.661 1.00 98.50 84 LEU A O 1
ATOM 641 N N . PHE A 1 85 ? 6.961 6.363 1.420 1.00 98.25 85 PHE A N 1
ATOM 642 C CA . PHE A 1 85 ? 8.366 6.400 1.012 1.00 98.25 85 PHE A CA 1
ATOM 643 C C . PHE A 1 85 ? 8.603 5.760 -0.352 1.00 98.25 85 PHE A C 1
ATOM 645 O O . PHE A 1 85 ? 9.331 6.337 -1.156 1.00 98.25 85 PHE A O 1
ATOM 652 N N . PHE A 1 86 ? 8.029 4.587 -0.627 1.00 98.31 86 PHE A N 1
ATOM 653 C CA . PHE A 1 86 ? 8.288 3.874 -1.878 1.00 98.31 86 PHE A CA 1
ATOM 654 C C . PHE A 1 86 ? 7.476 4.461 -3.042 1.00 98.31 86 PHE A C 1
ATOM 656 O O . PHE A 1 86 ? 8.066 4.858 -4.050 1.00 98.31 86 PHE A O 1
ATOM 663 N N . GLU A 1 87 ? 6.161 4.609 -2.877 1.00 98.50 87 GLU A N 1
ATOM 664 C CA . GLU A 1 87 ? 5.276 5.240 -3.872 1.00 98.50 87 GLU A CA 1
ATOM 665 C C . GLU A 1 87 ? 5.487 6.756 -3.913 1.00 98.50 87 GLU A C 1
ATOM 667 O O . GLU A 1 87 ? 5.604 7.337 -4.990 1.00 98.50 87 GLU A O 1
ATOM 672 N N . GLY A 1 88 ? 5.709 7.402 -2.763 1.00 98.44 88 GLY A N 1
ATOM 673 C CA . GLY A 1 88 ? 6.103 8.814 -2.729 1.00 98.44 88 GLY A CA 1
ATOM 674 C C . GLY A 1 88 ? 7.400 9.096 -3.494 1.00 98.44 88 GLY A C 1
ATOM 675 O O . GLY A 1 88 ? 7.490 10.092 -4.213 1.00 98.44 88 GLY A O 1
ATOM 676 N N . TYR A 1 89 ? 8.394 8.200 -3.425 1.00 98.56 89 TYR A N 1
ATOM 677 C CA . TYR A 1 89 ? 9.590 8.320 -4.261 1.00 98.56 89 TYR A CA 1
ATOM 678 C C . TYR A 1 89 ? 9.256 8.212 -5.748 1.00 98.56 89 TYR A C 1
ATOM 680 O O . TYR A 1 89 ? 9.796 8.989 -6.535 1.00 98.56 89 TYR A O 1
ATOM 688 N N . TYR A 1 90 ? 8.379 7.285 -6.139 1.00 98.38 90 TYR A N 1
ATOM 689 C CA . TYR A 1 90 ? 7.922 7.188 -7.522 1.00 98.38 90 TYR A CA 1
ATOM 690 C C . TYR A 1 90 ? 7.280 8.492 -7.984 1.00 98.38 90 TYR A C 1
ATOM 692 O O . TYR A 1 90 ? 7.752 9.086 -8.945 1.00 98.38 90 TYR A O 1
ATOM 700 N N . VAL A 1 91 ? 6.298 9.004 -7.249 1.00 98.19 91 VAL A N 1
ATOM 701 C CA . VAL A 1 91 ? 5.548 10.214 -7.617 1.00 98.19 91 VAL A CA 1
ATOM 702 C C . VAL A 1 91 ? 6.440 11.454 -7.714 1.00 98.19 91 VAL A C 1
ATOM 704 O O . VAL A 1 91 ? 6.203 12.322 -8.546 1.00 98.19 91 VAL A O 1
ATOM 707 N N . VAL A 1 92 ? 7.496 11.552 -6.905 1.00 98.00 92 VAL A N 1
ATOM 708 C CA . VAL A 1 92 ? 8.447 12.675 -6.986 1.00 98.00 92 VAL A CA 1
ATOM 709 C C . VAL A 1 92 ? 9.409 12.541 -8.173 1.00 98.00 92 VAL A C 1
ATOM 711 O O . VAL A 1 92 ? 9.914 13.546 -8.666 1.00 98.00 92 VAL A O 1
ATOM 714 N N . ASN A 1 93 ? 9.679 11.320 -8.642 1.00 97.50 93 ASN A N 1
ATOM 715 C CA . ASN A 1 93 ? 10.734 11.039 -9.622 1.00 97.50 93 ASN A CA 1
ATOM 716 C C . ASN A 1 93 ? 10.221 10.394 -10.924 1.00 97.50 93 ASN A C 1
ATOM 718 O O . ASN A 1 93 ? 11.034 9.995 -11.753 1.00 97.50 93 ASN A O 1
ATOM 722 N N . PHE A 1 94 ? 8.905 10.269 -11.129 1.00 96.31 94 PHE A N 1
ATOM 723 C CA . PHE A 1 94 ? 8.312 9.476 -12.219 1.00 96.31 94 PHE A CA 1
ATOM 724 C C . PHE A 1 94 ? 8.757 9.924 -13.619 1.00 96.31 94 PHE A C 1
ATOM 726 O O . PHE A 1 94 ? 8.768 9.117 -14.544 1.00 96.31 94 PHE A O 1
ATOM 733 N N . VAL A 1 95 ? 9.149 11.194 -13.772 1.00 95.19 95 VAL A N 1
ATOM 734 C CA . VAL A 1 95 ? 9.579 11.773 -15.052 1.00 95.19 95 VAL A CA 1
ATOM 735 C C . VAL A 1 95 ? 10.858 11.119 -15.576 1.00 95.19 95 VAL A C 1
ATOM 737 O O . VAL A 1 95 ? 10.949 10.838 -16.768 1.00 95.19 95 VAL A O 1
ATOM 740 N N . ASP A 1 96 ? 11.837 10.869 -14.704 1.00 94.50 96 ASP A N 1
ATOM 741 C CA . ASP A 1 96 ? 13.176 10.383 -15.062 1.00 94.50 96 ASP A CA 1
ATOM 742 C C . ASP A 1 96 ? 13.582 9.105 -14.300 1.00 94.50 96 ASP A C 1
ATOM 744 O O . ASP A 1 96 ? 14.753 8.713 -14.289 1.00 94.50 96 ASP A O 1
ATOM 748 N N . ILE A 1 97 ? 12.619 8.407 -13.685 1.00 96.50 97 ILE A N 1
ATOM 749 C CA . ILE A 1 97 ? 12.862 7.204 -12.873 1.00 96.50 97 ILE A CA 1
ATOM 750 C C . ILE A 1 97 ? 13.567 6.078 -13.646 1.00 96.50 97 ILE A C 1
ATOM 752 O O . ILE A 1 97 ? 14.347 5.321 -13.063 1.00 96.50 97 ILE A O 1
ATOM 756 N N . SER A 1 98 ? 13.367 6.005 -14.965 1.00 96.00 98 SER A N 1
ATOM 757 C CA . SER A 1 98 ? 14.005 5.030 -15.859 1.00 96.00 98 SER A CA 1
ATOM 758 C C . SER A 1 98 ? 15.532 5.197 -15.965 1.00 96.00 98 SER A C 1
ATOM 760 O O . SER A 1 98 ? 16.230 4.220 -16.243 1.00 96.00 98 SER A O 1
ATOM 762 N N . ASN A 1 99 ? 16.064 6.396 -15.699 1.00 96.38 99 ASN A N 1
ATOM 763 C CA . ASN A 1 99 ? 17.501 6.705 -15.710 1.00 96.38 99 ASN A CA 1
ATOM 764 C C . ASN A 1 99 ? 18.141 6.579 -14.309 1.00 96.38 99 ASN A C 1
ATOM 766 O O . ASN A 1 99 ? 19.354 6.433 -14.148 1.00 96.38 99 ASN A O 1
ATOM 770 N N . ARG A 1 100 ? 17.335 6.599 -13.244 1.00 96.69 100 ARG A N 1
ATOM 771 C CA . ARG A 1 100 ? 17.840 6.636 -11.865 1.00 96.69 100 ARG A CA 1
ATOM 772 C C . ARG A 1 100 ? 18.396 5.283 -11.401 1.00 96.69 100 ARG A C 1
ATOM 774 O O . ARG A 1 100 ? 17.917 4.208 -11.766 1.00 96.69 100 ARG A O 1
ATOM 781 N N . GLN A 1 101 ? 19.415 5.346 -10.539 1.00 97.25 101 GLN A N 1
ATOM 782 C CA . GLN A 1 101 ? 20.121 4.177 -9.984 1.00 97.25 101 GLN A CA 1
ATOM 783 C C . GLN A 1 101 ? 19.984 4.036 -8.463 1.00 97.25 101 GLN A C 1
ATOM 785 O O . GLN A 1 101 ? 20.571 3.137 -7.866 1.00 97.25 101 GLN A O 1
ATOM 790 N N . PHE A 1 102 ? 19.195 4.890 -7.811 1.00 97.25 102 PHE A N 1
ATOM 791 C CA . PHE A 1 102 ? 18.898 4.712 -6.391 1.00 97.25 102 PHE A CA 1
ATOM 792 C C . PHE A 1 102 ? 18.091 3.426 -6.161 1.00 97.25 102 PHE A C 1
ATOM 794 O O . PHE A 1 102 ? 17.359 2.995 -7.051 1.00 97.25 102 PHE A O 1
ATOM 801 N N . LEU A 1 103 ? 18.187 2.831 -4.967 1.00 98.06 103 LEU A N 1
ATOM 802 C CA . LEU A 1 103 ? 17.543 1.548 -4.658 1.00 98.06 103 LEU A CA 1
ATOM 803 C C . LEU A 1 103 ? 16.048 1.535 -5.020 1.00 98.06 103 LEU A C 1
ATOM 805 O O . LEU A 1 103 ? 15.590 0.601 -5.672 1.00 98.06 103 LEU A O 1
ATOM 809 N N . PHE A 1 104 ? 15.304 2.587 -4.662 1.00 98.38 104 PHE A N 1
ATOM 810 C CA . PHE A 1 104 ? 13.878 2.687 -4.991 1.00 98.38 104 PHE A CA 1
ATOM 811 C C . PHE A 1 104 ? 13.621 2.783 -6.495 1.00 98.38 104 PHE A C 1
ATOM 813 O O . PHE A 1 104 ? 12.750 2.082 -6.992 1.00 98.38 104 PHE A O 1
ATOM 820 N N . ALA A 1 105 ? 14.407 3.558 -7.247 1.00 98.25 105 ALA A N 1
ATOM 821 C CA . ALA A 1 105 ? 14.278 3.601 -8.706 1.00 98.25 105 ALA A CA 1
ATOM 822 C C . ALA A 1 105 ? 14.554 2.234 -9.350 1.00 98.25 105 ALA A C 1
ATOM 824 O O . ALA A 1 105 ? 13.866 1.831 -10.285 1.00 98.25 105 ALA A O 1
ATOM 825 N N . GLN A 1 106 ? 15.542 1.495 -8.837 1.00 98.69 106 GLN A N 1
ATOM 826 C CA . GLN A 1 106 ? 15.844 0.156 -9.335 1.00 98.69 106 GLN A CA 1
ATOM 827 C C . GLN A 1 106 ? 14.735 -0.850 -9.001 1.00 98.69 106 GLN A C 1
ATOM 829 O O . GLN A 1 106 ? 14.373 -1.653 -9.858 1.00 98.69 106 GLN A O 1
ATOM 834 N N . LEU A 1 107 ? 14.153 -0.775 -7.801 1.00 98.56 107 LEU A N 1
ATOM 835 C CA . LEU A 1 107 ? 12.971 -1.554 -7.417 1.00 98.56 107 LEU A CA 1
ATOM 836 C C . LEU A 1 107 ? 11.757 -1.229 -8.296 1.00 98.56 107 LEU A C 1
ATOM 838 O O . LEU A 1 107 ? 11.085 -2.148 -8.749 1.00 98.56 107 LEU A O 1
ATOM 842 N N . TRP A 1 108 ? 11.514 0.047 -8.602 1.00 98.44 108 TRP A N 1
ATOM 843 C CA . TRP A 1 108 ? 10.449 0.452 -9.522 1.00 98.44 108 TRP A CA 1
ATOM 844 C C . TRP A 1 108 ? 10.678 -0.082 -10.931 1.00 98.44 108 TRP A C 1
ATOM 846 O O . TRP A 1 108 ? 9.757 -0.638 -11.519 1.00 98.44 108 TRP A O 1
ATOM 856 N N . LYS A 1 109 ? 11.908 -0.016 -11.453 1.00 98.31 109 LYS A N 1
ATOM 857 C CA . LYS A 1 109 ? 12.263 -0.658 -12.728 1.00 98.31 109 LYS A CA 1
ATOM 858 C C . LYS A 1 109 ? 12.071 -2.175 -12.6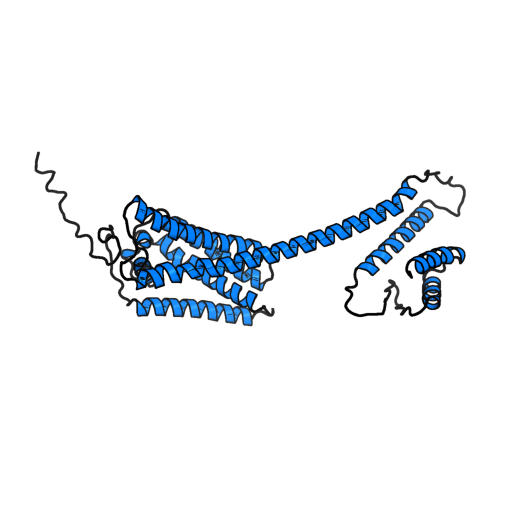96 1.00 98.31 109 LYS A C 1
ATOM 860 O O . LYS A 1 109 ? 11.620 -2.737 -13.681 1.00 98.31 109 LYS A O 1
ATOM 865 N N . GLU A 1 110 ? 12.392 -2.843 -11.591 1.00 98.25 110 GLU A N 1
ATOM 866 C CA . GLU A 1 110 ? 12.151 -4.284 -11.440 1.00 98.25 110 GLU A CA 1
ATOM 867 C C . GLU A 1 110 ? 10.649 -4.598 -11.440 1.00 98.25 110 GLU A C 1
ATOM 869 O O . GLU A 1 110 ? 10.202 -5.473 -12.177 1.00 98.25 110 GLU A O 1
ATOM 874 N N . TYR A 1 111 ? 9.853 -3.846 -10.679 1.00 98.25 111 TYR A N 1
ATOM 875 C CA . TYR A 1 111 ? 8.402 -4.022 -10.638 1.00 98.25 111 TYR A CA 1
ATOM 876 C C . TYR A 1 111 ? 7.737 -3.701 -11.984 1.00 98.25 111 TYR A C 1
ATOM 878 O O . TYR A 1 111 ? 6.815 -4.400 -12.405 1.00 98.25 111 TYR A O 1
ATOM 886 N N . SER A 1 112 ? 8.284 -2.735 -12.726 1.00 98.06 112 SER A N 1
ATOM 887 C CA . SER A 1 112 ? 7.810 -2.334 -14.057 1.00 98.06 112 SER A CA 1
ATOM 888 C C . SER A 1 112 ? 7.962 -3.422 -15.126 1.00 98.06 112 SER A C 1
ATOM 890 O O . SER A 1 112 ? 7.424 -3.289 -16.220 1.00 98.06 112 SER A O 1
ATOM 892 N N . LEU A 1 113 ? 8.668 -4.524 -14.837 1.00 97.62 113 LEU A N 1
ATOM 893 C CA . LEU A 1 113 ? 8.652 -5.717 -15.694 1.00 97.62 113 LEU A CA 1
ATOM 894 C C . LEU A 1 113 ? 7.259 -6.366 -15.736 1.00 97.62 113 LEU A C 1
ATOM 896 O O . LEU A 1 113 ? 6.923 -7.039 -16.709 1.00 97.62 113 LEU A O 1
ATOM 900 N N . SER A 1 114 ? 6.458 -6.158 -14.691 1.00 97.94 114 SER A N 1
ATOM 901 C CA . SER A 1 114 ? 5.073 -6.617 -14.608 1.00 97.94 114 SER A CA 1
ATOM 902 C C . SER A 1 114 ? 4.069 -5.622 -15.183 1.00 97.94 114 SER A C 1
ATOM 904 O O . SER A 1 114 ? 3.028 -6.038 -15.680 1.00 97.94 114 SER A O 1
ATOM 906 N N . ASP A 1 115 ? 4.403 -4.332 -15.165 1.00 97.81 115 ASP A N 1
ATOM 907 C CA . ASP A 1 115 ? 3.588 -3.261 -15.725 1.00 97.81 115 ASP A CA 1
ATOM 908 C C . ASP A 1 115 ? 4.456 -2.035 -16.032 1.00 97.81 115 ASP A C 1
ATOM 910 O O . ASP A 1 115 ? 4.858 -1.283 -15.142 1.00 97.81 115 ASP A O 1
ATOM 914 N N . SER A 1 116 ? 4.775 -1.828 -17.305 1.00 97.31 116 SER A N 1
ATOM 915 C CA . SER A 1 116 ? 5.678 -0.752 -17.715 1.00 97.31 116 SER A CA 1
ATOM 916 C C . SER A 1 116 ? 5.089 0.652 -17.599 1.00 97.31 116 SER A C 1
ATOM 918 O O . SER A 1 116 ? 5.838 1.621 -17.744 1.00 97.31 116 SER A O 1
ATOM 920 N N . ARG A 1 117 ? 3.786 0.791 -17.319 1.00 97.38 117 ARG A N 1
ATOM 921 C CA . ARG A 1 117 ? 3.122 2.095 -17.163 1.00 97.38 117 ARG A CA 1
ATOM 922 C C . ARG A 1 117 ? 3.781 2.959 -16.087 1.00 97.38 117 ARG A C 1
ATOM 924 O O . ARG A 1 117 ? 3.800 4.187 -16.195 1.00 97.38 117 ARG A O 1
ATOM 931 N N . TYR A 1 118 ? 4.422 2.317 -15.109 1.00 97.56 118 TYR A N 1
ATOM 932 C CA . TYR A 1 118 ? 5.263 2.961 -14.101 1.00 97.56 118 TYR A CA 1
ATOM 933 C C . TYR A 1 118 ? 6.490 3.689 -14.677 1.00 97.56 118 TYR A C 1
ATOM 935 O O . TYR A 1 118 ? 7.056 4.545 -14.008 1.00 97.56 118 TYR A O 1
ATOM 943 N N . LEU A 1 119 ? 6.907 3.415 -15.912 1.00 96.88 119 LEU A N 1
ATOM 944 C CA . LEU A 1 119 ? 8.023 4.100 -16.577 1.00 96.88 119 LEU A CA 1
ATOM 945 C C . LEU A 1 119 ? 7.572 5.033 -17.703 1.00 96.88 119 LEU A C 1
ATOM 947 O O . LEU A 1 119 ? 8.383 5.813 -18.195 1.00 96.88 119 LEU A O 1
ATOM 951 N N . THR A 1 120 ? 6.300 4.975 -18.106 1.00 92.75 120 THR A N 1
ATOM 952 C CA . THR A 1 120 ? 5.764 5.726 -19.253 1.00 92.75 120 THR A CA 1
ATOM 953 C C . THR A 1 120 ? 4.815 6.854 -18.852 1.00 92.75 120 THR A C 1
ATOM 955 O O . THR A 1 120 ? 4.037 7.311 -19.684 1.00 92.75 120 THR A O 1
ATOM 958 N N . GLN A 1 121 ? 4.877 7.309 -17.595 1.00 91.94 121 GLN A N 1
ATOM 959 C CA . GLN A 1 121 ? 4.103 8.455 -17.090 1.00 91.94 121 GLN A CA 1
ATOM 960 C C . GLN A 1 121 ? 2.585 8.291 -17.294 1.00 91.94 121 GLN A C 1
ATOM 962 O O . GLN A 1 121 ? 1.899 9.209 -17.743 1.00 91.94 121 GLN A O 1
ATOM 967 N N . ASP A 1 122 ? 2.060 7.101 -16.996 1.00 95.69 122 ASP A N 1
ATOM 968 C CA . ASP A 1 122 ? 0.649 6.791 -17.210 1.00 95.69 122 ASP A CA 1
ATOM 969 C C . ASP A 1 122 ? -0.292 7.736 -16.440 1.00 95.69 122 ASP A C 1
ATOM 971 O O . ASP A 1 122 ? -0.111 8.017 -15.251 1.00 95.69 122 ASP A O 1
ATOM 975 N N . SER A 1 123 ? -1.318 8.216 -17.150 1.00 95.56 123 SER A N 1
ATOM 976 C CA . SER A 1 123 ? -2.266 9.226 -16.659 1.00 95.56 123 SER A CA 1
ATOM 977 C C . SER A 1 123 ? -3.133 8.764 -15.485 1.00 95.56 123 SER A C 1
ATOM 979 O O . SER A 1 123 ? -3.725 9.603 -14.808 1.00 95.56 123 SER A O 1
ATOM 981 N N . PHE A 1 124 ? -3.207 7.456 -15.229 1.00 97.25 124 PHE A N 1
ATOM 982 C CA . PHE A 1 124 ? -3.896 6.896 -14.078 1.00 97.25 124 PHE A CA 1
ATOM 983 C C . PHE A 1 124 ? -2.920 6.519 -12.958 1.00 97.25 124 PHE A C 1
ATOM 985 O O . P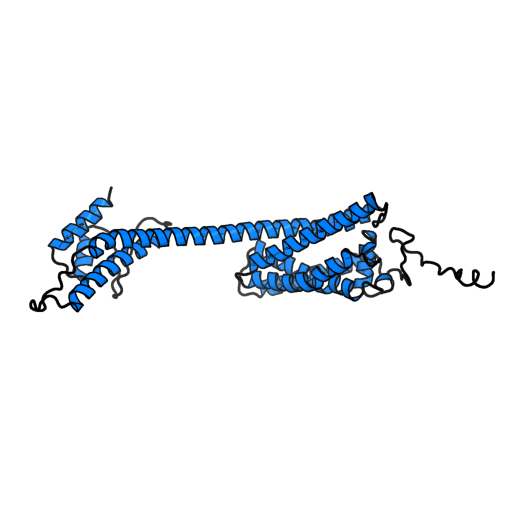HE A 1 124 ? -3.162 6.898 -11.811 1.00 97.25 124 PHE A O 1
ATOM 992 N N . LEU A 1 125 ? -1.814 5.827 -13.264 1.00 97.44 125 LEU A N 1
ATOM 993 C CA . LEU A 1 125 ? -0.884 5.368 -12.225 1.00 97.44 125 LEU A CA 1
ATOM 994 C C . LEU A 1 125 ? -0.251 6.526 -11.458 1.00 97.44 125 LEU A C 1
ATOM 996 O O . LEU A 1 125 ? -0.266 6.503 -10.233 1.00 97.44 125 LEU A O 1
ATOM 1000 N N . VAL A 1 126 ? 0.247 7.566 -12.136 1.00 97.56 126 VAL A N 1
ATOM 1001 C CA . VAL A 1 126 ? 0.925 8.671 -11.435 1.00 97.56 126 VAL A CA 1
ATOM 1002 C C . VAL A 1 126 ? -0.016 9.372 -10.437 1.00 97.56 126 VAL A C 1
ATOM 1004 O O . VAL A 1 126 ? 0.365 9.513 -9.273 1.00 97.56 126 VAL A O 1
ATOM 1007 N N . PRO A 1 127 ? -1.253 9.777 -10.803 1.00 98.19 127 PRO A N 1
ATOM 1008 C CA . PRO A 1 127 ? -2.177 10.372 -9.836 1.00 98.19 127 PRO A CA 1
ATOM 1009 C C . PRO A 1 127 ? -2.684 9.400 -8.765 1.00 98.19 127 PRO A C 1
ATOM 1011 O O . PRO A 1 127 ? -2.873 9.814 -7.621 1.00 98.19 127 PRO A O 1
ATOM 1014 N N . MET A 1 128 ? -2.912 8.128 -9.108 1.00 98.38 128 MET A N 1
ATOM 1015 C CA . MET A 1 128 ? -3.344 7.112 -8.143 1.00 98.38 128 MET A CA 1
ATOM 1016 C C . MET A 1 128 ? -2.280 6.918 -7.057 1.00 98.38 128 MET A C 1
ATOM 1018 O O . MET A 1 128 ? -2.594 7.038 -5.871 1.00 98.38 128 MET A O 1
ATOM 1022 N N . GLU A 1 129 ? -1.019 6.766 -7.464 1.00 98.19 129 GLU A N 1
ATOM 1023 C CA . GLU A 1 129 ? 0.126 6.642 -6.559 1.00 98.19 129 GLU A CA 1
ATOM 1024 C C . GLU A 1 129 ? 0.389 7.941 -5.770 1.00 98.19 129 GLU A C 1
ATOM 1026 O O . GLU A 1 129 ? 0.878 7.930 -4.643 1.00 98.19 129 GLU A O 1
ATOM 1031 N N . ALA A 1 130 ? 0.035 9.110 -6.316 1.00 98.25 130 ALA A N 1
ATOM 1032 C CA . ALA A 1 130 ? 0.114 10.369 -5.569 1.00 98.25 130 ALA A CA 1
ATOM 1033 C C . ALA A 1 130 ? -0.897 10.408 -4.413 1.00 98.25 130 ALA A C 1
ATOM 1035 O O . ALA A 1 130 ? -0.572 10.850 -3.307 1.00 98.25 130 ALA A O 1
ATOM 1036 N N . ILE A 1 131 ? -2.121 9.927 -4.649 1.00 98.19 131 ILE A N 1
ATOM 1037 C CA . ILE A 1 131 ? -3.146 9.802 -3.609 1.00 98.19 131 ILE A CA 1
ATOM 1038 C C . ILE A 1 131 ? -2.695 8.791 -2.550 1.00 98.19 131 ILE A C 1
ATOM 1040 O O . ILE A 1 131 ? -2.818 9.069 -1.352 1.00 98.19 131 ILE A O 1
ATOM 1044 N N . THR A 1 132 ? -2.147 7.644 -2.956 1.00 97.06 132 THR A N 1
ATOM 1045 C CA . THR A 1 132 ? -1.633 6.655 -2.003 1.00 97.06 132 THR A CA 1
ATOM 1046 C C . THR A 1 132 ? -0.486 7.211 -1.182 1.00 97.06 132 THR A C 1
ATOM 1048 O O . THR A 1 132 ? -0.561 7.182 0.049 1.00 97.06 132 THR A O 1
ATOM 1051 N N . ALA A 1 133 ? 0.497 7.839 -1.816 1.00 98.00 133 ALA A N 1
ATOM 1052 C CA . ALA A 1 133 ? 1.648 8.392 -1.130 1.00 98.00 133 ALA A CA 1
ATOM 1053 C C . ALA A 1 133 ? 1.279 9.496 -0.136 1.00 98.00 133 ALA A C 1
ATOM 1055 O O . ALA A 1 133 ? 1.695 9.449 1.024 1.00 98.00 133 ALA A O 1
ATOM 1056 N N . PHE A 1 134 ? 0.491 10.485 -0.566 1.00 97.75 134 PHE A N 1
ATOM 1057 C CA . PHE A 1 134 ? 0.279 11.706 0.214 1.00 97.75 134 PHE A CA 1
ATOM 1058 C C . PHE A 1 134 ? -0.967 11.685 1.100 1.00 97.75 134 PHE A C 1
ATOM 1060 O O . PHE A 1 134 ? -1.025 12.458 2.057 1.00 97.75 134 PHE A O 1
ATOM 1067 N N . LEU A 1 135 ? -1.934 10.796 0.846 1.00 97.38 135 LEU A N 1
ATOM 1068 C CA . LEU A 1 135 ? -3.095 10.605 1.722 1.00 97.38 135 LEU A CA 1
ATOM 1069 C C . LEU A 1 135 ? -3.014 9.269 2.465 1.00 97.38 135 LEU A C 1
ATOM 1071 O O . LEU A 1 135 ? -2.972 9.256 3.698 1.00 97.38 135 LEU A O 1
ATOM 1075 N N . TRP A 1 136 ? -2.948 8.144 1.747 1.00 97.62 136 TRP A N 1
ATOM 1076 C CA . TRP A 1 136 ? -3.015 6.820 2.380 1.00 97.62 136 TRP A CA 1
ATOM 1077 C C . TRP A 1 136 ? -1.774 6.486 3.213 1.00 97.62 136 TRP A C 1
ATOM 1079 O O . TRP A 1 136 ? -1.918 5.853 4.260 1.00 97.62 136 TRP A O 1
ATOM 1089 N N . GLY A 1 137 ? -0.583 6.952 2.836 1.00 98.19 137 GLY A N 1
ATOM 1090 C CA . GLY A 1 137 ? 0.652 6.774 3.604 1.00 98.19 137 GLY A CA 1
ATOM 1091 C C . GLY A 1 137 ? 0.574 7.385 5.009 1.00 98.19 137 GLY A C 1
ATOM 1092 O O . GLY A 1 137 ? 0.599 6.642 5.999 1.00 98.19 137 GLY A O 1
ATOM 1093 N N . PRO A 1 138 ? 0.397 8.714 5.141 1.00 98.44 138 PRO A N 1
ATOM 1094 C CA . PRO A 1 138 ? 0.230 9.367 6.438 1.00 98.44 138 PRO A CA 1
ATOM 1095 C C . PRO A 1 138 ? -0.968 8.828 7.230 1.00 98.44 138 PRO A C 1
ATOM 1097 O O . PRO A 1 138 ? -0.856 8.570 8.433 1.00 98.44 138 PRO A O 1
ATOM 1100 N N . MET A 1 139 ? -2.107 8.594 6.564 1.00 98.31 139 MET A N 1
ATOM 1101 C CA . MET A 1 139 ? -3.292 8.039 7.222 1.00 98.31 139 MET A CA 1
ATOM 1102 C C . MET A 1 139 ? -3.056 6.623 7.752 1.00 98.31 139 MET A C 1
ATOM 1104 O O . MET A 1 139 ? -3.604 6.281 8.798 1.00 98.31 139 MET A O 1
ATOM 1108 N N . SER A 1 140 ? -2.225 5.809 7.099 1.00 98.69 140 SER A N 1
ATOM 1109 C CA . SER A 1 140 ? -1.896 4.457 7.565 1.00 98.69 140 SER A CA 1
ATOM 1110 C C . SER A 1 140 ? -1.091 4.482 8.863 1.00 98.69 140 SER A C 1
ATOM 1112 O O . SER A 1 140 ? -1.425 3.754 9.799 1.00 98.69 140 SER A O 1
ATOM 1114 N N . PHE A 1 141 ? -0.120 5.390 9.007 1.00 98.56 141 PHE A N 1
ATOM 1115 C CA . PHE A 1 141 ? 0.562 5.581 10.294 1.00 98.56 141 PHE A CA 1
ATOM 1116 C C . PHE A 1 141 ? -0.398 6.048 11.389 1.00 98.56 141 PHE A C 1
ATOM 1118 O O . PHE A 1 141 ? -0.367 5.532 12.511 1.00 98.56 141 PHE A O 1
ATOM 1125 N N . PHE A 1 142 ? -1.297 6.980 11.064 1.00 98.31 142 PHE A N 1
ATOM 1126 C CA . PHE A 1 142 ? -2.322 7.417 12.006 1.00 98.31 142 PHE A CA 1
ATOM 1127 C C . PHE A 1 142 ? -3.283 6.277 12.375 1.00 98.31 142 PHE A C 1
ATOM 1129 O O . PHE A 1 142 ? -3.652 6.134 13.540 1.00 98.31 142 PHE A O 1
ATOM 1136 N N . CYS A 1 143 ? -3.622 5.406 11.423 1.00 98.56 143 CYS A N 1
ATOM 1137 C CA . CYS A 1 143 ? -4.418 4.207 11.653 1.00 98.56 143 CYS A CA 1
ATOM 1138 C C . CYS A 1 143 ? -3.705 3.246 12.617 1.00 98.56 143 CYS A C 1
ATOM 1140 O O . CYS A 1 143 ? -4.289 2.853 13.628 1.00 98.56 143 CYS A O 1
ATOM 1142 N N . ALA A 1 144 ? -2.423 2.942 12.389 1.00 98.12 144 ALA A N 1
ATOM 1143 C CA . ALA A 1 144 ? -1.617 2.117 13.291 1.00 98.12 144 ALA A CA 1
ATOM 1144 C C . ALA A 1 144 ? -1.594 2.691 14.721 1.00 98.12 144 ALA A C 1
ATOM 1146 O O . ALA A 1 144 ? -1.881 1.986 15.693 1.00 98.12 144 ALA A O 1
ATOM 1147 N N . TRP A 1 145 ? -1.363 4.000 14.859 1.00 96.94 145 TRP A N 1
ATOM 1148 C CA . TRP A 1 145 ? -1.438 4.692 16.147 1.00 96.94 145 TRP A CA 1
ATOM 1149 C C . TRP A 1 145 ? -2.835 4.596 16.783 1.00 96.94 145 TRP A C 1
ATOM 1151 O O . TRP A 1 145 ? -2.956 4.299 17.974 1.00 96.94 145 TRP A O 1
ATOM 1161 N N . SER A 1 146 ? -3.896 4.778 15.992 1.00 97.44 146 SER A N 1
ATOM 1162 C CA . SER A 1 146 ? -5.289 4.725 16.450 1.00 97.44 146 SER A CA 1
ATOM 1163 C C . SER A 1 146 ? -5.664 3.348 17.010 1.00 97.44 146 SER A C 1
ATOM 1165 O O . SER A 1 146 ? -6.391 3.264 18.002 1.00 97.44 146 SER A O 1
ATOM 1167 N N . ILE A 1 147 ? -5.112 2.268 16.440 1.00 96.88 147 ILE A N 1
ATOM 1168 C CA . ILE A 1 147 ? -5.274 0.897 16.939 1.00 96.88 147 ILE A CA 1
ATOM 1169 C C . ILE A 1 147 ? -4.615 0.765 18.313 1.00 96.88 147 ILE A C 1
ATOM 1171 O O . ILE A 1 147 ? -5.245 0.316 19.278 1.00 96.88 147 ILE A O 1
ATOM 1175 N N . VAL A 1 148 ? -3.356 1.194 18.433 1.00 95.44 148 VAL A N 1
ATOM 1176 C CA . VAL A 1 148 ? -2.606 1.120 19.694 1.00 95.44 148 VAL A CA 1
ATOM 1177 C C . VAL A 1 148 ? -3.298 1.939 20.788 1.00 95.44 148 VAL A C 1
ATOM 1179 O O . VAL A 1 148 ? -3.413 1.457 21.917 1.00 95.44 148 VAL A O 1
ATOM 1182 N N . LYS A 1 149 ? -3.823 3.123 20.452 1.00 94.25 149 LYS A N 1
ATOM 1183 C CA . LYS A 1 149 ? -4.480 4.050 21.388 1.00 94.25 149 LYS A CA 1
ATOM 1184 C C . LYS A 1 149 ? -5.980 3.828 21.603 1.00 94.25 149 LYS A C 1
ATOM 1186 O O . LYS A 1 149 ? -6.546 4.541 22.421 1.00 94.25 149 LYS A O 1
ATOM 1191 N N . GLN A 1 150 ? -6.614 2.864 20.927 1.00 92.38 150 GLN A N 1
ATOM 1192 C CA . GLN A 1 150 ? -8.079 2.671 20.959 1.00 92.38 150 GLN A CA 1
ATOM 1193 C C . GLN A 1 150 ? -8.850 3.950 20.600 1.00 92.38 150 GLN A C 1
ATOM 1195 O O . GLN A 1 150 ? -9.881 4.272 21.187 1.00 92.38 150 GLN A O 1
ATOM 1200 N N . HIS A 1 151 ? -8.327 4.710 19.641 1.00 95.94 151 HIS A N 1
ATOM 1201 C CA . HIS A 1 151 ? -8.935 5.970 19.249 1.00 95.94 151 HIS A CA 1
ATOM 1202 C C . HIS A 1 151 ? -10.278 5.708 18.537 1.00 95.94 151 HIS A C 1
ATOM 1204 O O . HIS A 1 151 ? -10.333 4.833 17.666 1.00 95.94 151 HIS A O 1
ATOM 1210 N N . PRO A 1 152 ? -11.352 6.467 18.828 1.00 95.00 152 PRO A N 1
ATOM 1211 C CA . PRO A 1 152 ? -12.684 6.224 18.257 1.00 95.00 152 PRO A CA 1
ATOM 1212 C C . PRO A 1 152 ? -12.718 6.314 16.724 1.00 95.00 152 PRO A C 1
ATOM 1214 O O . PRO A 1 152 ? -13.525 5.651 16.079 1.00 95.00 152 PRO A O 1
ATOM 1217 N N . LEU A 1 153 ? -11.799 7.080 16.123 1.00 95.69 153 LEU A N 1
ATOM 1218 C CA . LEU A 1 153 ? -11.679 7.190 14.663 1.00 95.69 153 LEU A CA 1
ATOM 1219 C C . LEU A 1 153 ? -10.983 5.999 13.986 1.00 95.69 153 LEU A C 1
ATOM 1221 O O . LEU A 1 153 ? -10.923 5.974 12.760 1.00 95.69 153 LEU A O 1
ATOM 1225 N N . ARG A 1 154 ? -10.497 5.000 14.738 1.00 96.62 154 ARG A N 1
ATOM 1226 C CA . ARG A 1 154 ? -9.808 3.819 14.188 1.00 96.62 154 ARG A CA 1
ATOM 1227 C C . ARG A 1 154 ? -10.580 3.178 13.036 1.00 96.62 154 ARG A C 1
ATOM 1229 O O . ARG A 1 154 ? -10.027 2.986 11.961 1.00 96.62 154 ARG A O 1
ATOM 1236 N N . HIS A 1 155 ? -11.844 2.820 13.266 1.00 97.56 155 HIS A N 1
ATOM 1237 C CA . HIS A 1 155 ? -12.638 2.084 12.280 1.00 97.56 155 HIS A CA 1
ATOM 1238 C C . HIS A 1 155 ? -13.004 2.911 11.044 1.00 97.56 155 HIS A C 1
ATOM 1240 O O . HIS A 1 155 ? -12.835 2.374 9.949 1.00 97.56 155 HIS A O 1
ATOM 1246 N N . PRO A 1 156 ? -13.418 4.188 11.176 1.00 97.81 156 PRO A N 1
ATOM 1247 C CA . PRO A 1 156 ? -13.549 5.088 10.034 1.00 97.81 156 PRO A CA 1
ATOM 1248 C C . PRO A 1 156 ? -12.270 5.192 9.198 1.00 97.81 156 PRO A C 1
ATOM 1250 O O . PRO A 1 156 ? -12.315 4.959 7.998 1.00 97.81 156 PRO A O 1
ATOM 1253 N N . ILE A 1 157 ? -11.116 5.462 9.814 1.00 97.88 157 ILE A N 1
ATOM 1254 C CA . ILE A 1 157 ? -9.845 5.633 9.088 1.00 97.88 157 ILE A CA 1
ATOM 1255 C C . ILE A 1 157 ? -9.431 4.332 8.397 1.00 97.88 157 ILE A C 1
ATOM 1257 O O . ILE A 1 157 ? -9.125 4.341 7.207 1.00 97.88 157 ILE A O 1
ATOM 1261 N N . GLN A 1 158 ? -9.480 3.209 9.122 1.00 98.56 158 GLN A N 1
ATOM 1262 C CA . GLN A 1 158 ? -9.219 1.877 8.576 1.00 98.56 158 GLN A CA 1
ATOM 1263 C C . GLN A 1 158 ? -10.114 1.591 7.364 1.00 98.56 158 GLN A C 1
ATOM 1265 O O . GLN A 1 158 ? -9.630 1.076 6.364 1.00 98.56 158 GLN A O 1
ATOM 1270 N N . LEU A 1 159 ? -11.405 1.931 7.440 1.00 98.38 159 LEU A N 1
ATOM 1271 C CA . LEU A 1 159 ? -12.349 1.715 6.346 1.00 98.38 159 LEU A CA 1
ATOM 1272 C C . LEU A 1 159 ? -11.999 2.563 5.119 1.00 98.38 159 LEU A C 1
ATOM 1274 O O . LEU A 1 159 ? -11.945 2.022 4.021 1.00 98.38 159 LEU A O 1
ATOM 1278 N N . ILE A 1 160 ? -11.739 3.862 5.305 1.00 98.31 160 ILE A N 1
ATOM 1279 C CA . ILE A 1 160 ? -11.433 4.788 4.207 1.00 98.31 160 ILE A CA 1
ATOM 1280 C C . ILE A 1 160 ? -10.160 4.330 3.472 1.00 98.31 160 ILE A C 1
ATOM 1282 O O . ILE A 1 160 ? -10.192 4.191 2.252 1.00 98.31 160 ILE A O 1
ATOM 1286 N N . ILE A 1 161 ? -9.078 4.022 4.200 1.00 98.31 161 ILE A N 1
ATOM 1287 C CA . ILE A 1 161 ? -7.820 3.553 3.592 1.00 98.31 161 ILE A CA 1
ATOM 1288 C C . ILE A 1 161 ? -8.036 2.231 2.855 1.00 98.31 161 ILE A C 1
ATOM 1290 O O . ILE A 1 161 ? -7.647 2.099 1.701 1.00 98.31 161 ILE A O 1
ATOM 1294 N N . SER A 1 162 ? -8.667 1.247 3.505 1.00 98.69 162 SER A N 1
ATOM 1295 C CA . SER A 1 162 ? -8.815 -0.086 2.920 1.00 98.69 162 SER A CA 1
ATOM 1296 C C . SER A 1 162 ? -9.732 -0.103 1.697 1.00 98.69 162 SER A C 1
ATOM 1298 O O . SER A 1 162 ? -9.438 -0.807 0.738 1.00 98.69 162 SER A O 1
ATOM 1300 N N . VAL A 1 163 ? -10.809 0.690 1.686 1.00 98.62 163 VAL A N 1
ATOM 1301 C CA . VAL A 1 163 ? -11.630 0.867 0.477 1.00 98.62 163 VAL A CA 1
ATOM 1302 C C . VAL A 1 163 ? -10.831 1.577 -0.615 1.00 98.62 163 VAL A C 1
ATOM 1304 O O . VAL A 1 163 ? -10.906 1.164 -1.767 1.00 98.62 163 VAL A O 1
ATOM 1307 N N . GLY A 1 164 ? -10.043 2.599 -0.263 1.00 97.94 164 GLY A N 1
ATOM 1308 C CA . GLY A 1 164 ? -9.169 3.303 -1.202 1.00 97.94 164 GLY A CA 1
ATOM 1309 C C . GLY A 1 164 ? -8.149 2.385 -1.876 1.00 97.94 164 GLY A C 1
ATOM 1310 O O . GLY A 1 164 ? -8.007 2.440 -3.093 1.00 97.94 164 GLY A O 1
ATOM 1311 N N . GLN A 1 165 ? -7.506 1.501 -1.108 1.00 98.19 165 GLN A N 1
ATOM 1312 C CA . GLN A 1 165 ? -6.566 0.495 -1.618 1.00 98.19 165 GLN A CA 1
ATOM 1313 C C . GLN A 1 165 ? -7.249 -0.469 -2.599 1.00 98.19 165 GLN A C 1
ATOM 1315 O O . GLN A 1 165 ? -6.776 -0.626 -3.719 1.00 98.19 165 GLN A O 1
ATOM 1320 N N . ILE A 1 166 ? -8.405 -1.037 -2.230 1.00 98.56 166 ILE A N 1
ATOM 1321 C CA . ILE A 1 166 ? -9.163 -1.943 -3.113 1.00 98.56 166 ILE A CA 1
ATOM 1322 C C . ILE A 1 166 ? -9.599 -1.217 -4.388 1.00 98.56 166 ILE A C 1
ATOM 1324 O O . ILE A 1 166 ? -9.487 -1.759 -5.480 1.00 98.56 166 ILE A O 1
ATOM 1328 N N . TYR A 1 167 ? -10.117 0.005 -4.258 1.00 98.50 167 TYR A N 1
ATOM 1329 C CA . TYR A 1 167 ? -10.596 0.779 -5.398 1.00 98.50 167 TYR A CA 1
ATOM 1330 C C . TYR A 1 167 ? -9.462 1.139 -6.362 1.00 98.50 167 TYR A C 1
ATOM 1332 O O . TYR A 1 167 ? -9.614 0.962 -7.570 1.00 98.50 167 TYR A O 1
ATOM 1340 N N . GLY A 1 168 ? -8.324 1.593 -5.829 1.00 97.88 168 GLY A N 1
ATOM 1341 C CA . GLY A 1 168 ? -7.121 1.866 -6.611 1.00 97.88 168 GLY A CA 1
ATOM 1342 C C . GLY A 1 168 ? -6.652 0.631 -7.372 1.00 97.88 168 GLY A C 1
ATOM 1343 O O . GLY A 1 168 ? -6.411 0.725 -8.572 1.00 97.88 168 GLY A O 1
ATOM 1344 N N . ASP A 1 169 ? -6.625 -0.530 -6.717 1.00 97.62 169 ASP A N 1
ATOM 1345 C CA . ASP A 1 169 ? -6.134 -1.767 -7.326 1.00 97.62 169 ASP A CA 1
ATOM 1346 C C . ASP A 1 169 ? -7.114 -2.359 -8.362 1.00 97.62 169 ASP A C 1
ATOM 1348 O O . ASP A 1 169 ? -6.731 -2.804 -9.443 1.00 97.62 169 ASP A O 1
ATOM 1352 N N . VAL A 1 170 ? -8.425 -2.265 -8.117 1.00 97.88 170 VAL A N 1
ATOM 1353 C CA . VAL A 1 170 ? -9.442 -2.618 -9.126 1.00 97.88 170 VAL A CA 1
ATOM 1354 C C . VAL A 1 170 ? -9.298 -1.749 -10.377 1.00 97.88 170 VAL A C 1
ATOM 1356 O O . VAL A 1 170 ? -9.383 -2.260 -11.495 1.00 97.88 170 VAL A O 1
ATOM 1359 N N . LEU A 1 171 ? -9.053 -0.446 -10.215 1.00 98.19 171 LEU A N 1
ATOM 1360 C CA . LEU A 1 171 ? -8.788 0.444 -11.345 1.00 98.19 171 LEU A CA 1
ATOM 1361 C C . LEU A 1 171 ? -7.419 0.184 -11.986 1.00 98.19 171 LEU A C 1
ATOM 1363 O O . LEU A 1 171 ? -7.301 0.301 -13.204 1.00 98.19 171 LEU A O 1
ATOM 1367 N N . TYR A 1 172 ? -6.405 -0.211 -11.219 1.00 98.19 172 TYR A N 1
ATOM 1368 C CA . TYR A 1 172 ? -5.098 -0.622 -11.734 1.00 98.19 172 TYR A CA 1
ATOM 1369 C C . TYR A 1 172 ? -5.225 -1.781 -12.731 1.00 98.19 172 TYR A C 1
ATOM 1371 O O . TYR A 1 172 ? -4.742 -1.674 -13.866 1.00 98.19 172 TYR A O 1
ATOM 1379 N N . PHE A 1 173 ? -5.955 -2.837 -12.352 1.00 97.56 173 PHE A N 1
ATOM 1380 C CA . PHE A 1 173 ? -6.277 -3.954 -13.242 1.00 97.56 173 PHE A CA 1
ATOM 1381 C C . PHE A 1 173 ? -7.176 -3.522 -14.400 1.00 97.56 173 PHE A C 1
ATOM 1383 O O . PHE A 1 173 ? -6.886 -3.812 -15.561 1.00 97.56 173 PHE A O 1
ATOM 1390 N N . GLY A 1 174 ? -8.252 -2.791 -14.095 1.00 97.69 174 GLY A N 1
ATOM 1391 C CA . GLY A 1 174 ? -9.243 -2.370 -15.081 1.00 97.69 174 GLY A CA 1
ATOM 1392 C C . GLY A 1 174 ? -8.650 -1.506 -16.191 1.00 97.69 174 GLY A C 1
ATOM 1393 O O . GLY A 1 174 ? -8.947 -1.725 -17.361 1.00 97.69 174 GLY A O 1
ATOM 1394 N N . THR A 1 175 ? -7.771 -0.564 -15.852 1.00 97.50 175 THR A N 1
ATOM 1395 C CA . THR A 1 175 ? -7.109 0.317 -16.827 1.00 97.50 175 THR A CA 1
ATOM 1396 C C . THR A 1 175 ? -6.072 -0.421 -17.671 1.00 97.50 175 THR A C 1
ATOM 1398 O O . THR A 1 175 ? -5.955 -0.126 -18.860 1.00 97.50 175 THR A O 1
ATOM 1401 N N . CYS A 1 176 ? -5.354 -1.399 -17.109 1.00 95.56 176 CYS A N 1
ATOM 1402 C CA . CYS A 1 176 ? -4.436 -2.242 -17.881 1.00 95.56 176 CYS A CA 1
ATOM 1403 C C . CYS A 1 176 ? -5.208 -3.064 -18.919 1.00 95.56 176 CYS A C 1
ATOM 1405 O O . CYS A 1 176 ? -4.944 -2.983 -20.116 1.00 95.56 176 CYS A O 1
ATOM 1407 N N . TYR A 1 177 ? -6.238 -3.774 -18.452 1.00 96.25 177 TYR A N 1
ATOM 1408 C CA . TYR A 1 177 ? -7.086 -4.622 -19.282 1.00 96.25 177 TYR A CA 1
ATOM 1409 C C . TYR A 1 177 ? -7.844 -3.825 -20.352 1.00 96.25 177 TYR A C 1
ATOM 1411 O O . TYR A 1 177 ? -7.966 -4.258 -21.497 1.00 96.25 177 TYR A O 1
ATOM 1419 N N . PHE A 1 178 ? -8.314 -2.623 -20.009 1.00 97.19 178 PHE A N 1
ATOM 1420 C CA . PHE A 1 178 ? -8.947 -1.719 -20.966 1.00 97.19 178 PHE A CA 1
ATOM 1421 C C . PHE A 1 178 ? -7.993 -1.328 -22.100 1.00 97.19 178 PHE A C 1
ATOM 1423 O O . PHE A 1 178 ? -8.384 -1.383 -23.263 1.00 97.19 178 PHE A O 1
ATOM 1430 N N . ASN A 1 179 ? -6.744 -0.966 -21.788 1.00 95.56 179 ASN A N 1
ATOM 1431 C CA . ASN A 1 179 ? -5.748 -0.631 -22.809 1.00 95.56 179 ASN A CA 1
ATOM 1432 C C . ASN A 1 179 ? -5.404 -1.829 -23.704 1.00 95.56 179 ASN A C 1
ATOM 1434 O O . ASN A 1 179 ? -5.231 -1.655 -24.911 1.00 95.56 179 ASN A O 1
ATOM 1438 N N . GLU A 1 180 ? -5.361 -3.037 -23.145 1.00 94.62 180 GLU A N 1
ATOM 1439 C CA . GLU A 1 180 ? -5.156 -4.254 -23.930 1.00 94.62 180 GLU A CA 1
ATOM 1440 C C . GLU A 1 180 ? -6.293 -4.464 -24.939 1.00 94.62 180 GLU A C 1
ATOM 1442 O O . GLU A 1 180 ? -6.037 -4.648 -26.126 1.00 94.62 180 GLU A O 1
ATOM 1447 N N . ILE A 1 181 ? -7.553 -4.351 -24.509 1.00 96.69 181 ILE A N 1
ATOM 1448 C CA . ILE A 1 181 ? -8.706 -4.557 -25.399 1.00 96.69 181 ILE A CA 1
ATOM 1449 C C . ILE A 1 181 ? -8.856 -3.430 -26.420 1.00 96.69 181 ILE A C 1
ATOM 1451 O O . ILE A 1 181 ? -9.078 -3.684 -27.602 1.00 96.69 181 ILE A O 1
ATOM 1455 N N . VAL A 1 182 ? -8.811 -2.179 -25.963 1.00 96.69 182 VAL A N 1
ATOM 1456 C CA 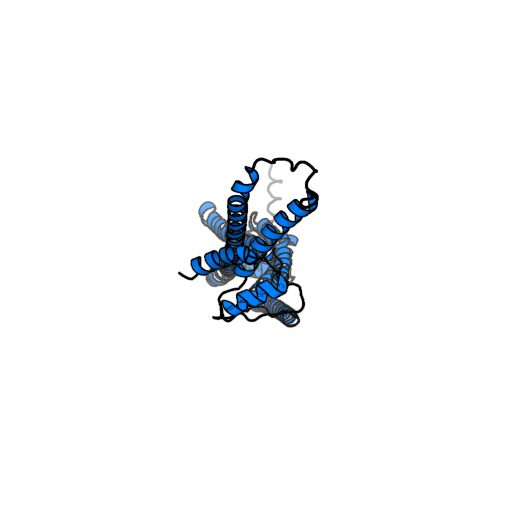. VAL A 1 182 ? -9.220 -1.021 -26.772 1.00 96.69 182 VAL A CA 1
ATOM 1457 C C . VAL A 1 182 ? -8.070 -0.492 -27.617 1.00 96.69 182 VAL A C 1
ATOM 1459 O O . VAL A 1 182 ? -8.285 -0.063 -28.749 1.00 96.69 182 VAL A O 1
ATOM 1462 N N . HIS A 1 183 ? -6.851 -0.533 -27.084 1.00 94.19 183 HIS A N 1
ATOM 1463 C CA . HIS A 1 183 ? -5.669 0.029 -27.733 1.00 94.19 183 HIS A CA 1
ATOM 1464 C C . HIS A 1 183 ? -4.677 -1.039 -28.203 1.00 94.19 183 HIS A C 1
ATOM 1466 O O . HIS A 1 183 ? -3.701 -0.692 -28.863 1.00 94.19 183 HIS A O 1
ATOM 1472 N N . SER A 1 184 ? -4.931 -2.327 -27.922 1.00 95.50 184 SER A N 1
ATOM 1473 C CA . SER A 1 184 ? -4.025 -3.433 -28.275 1.00 95.50 184 SER A CA 1
ATOM 1474 C C . SER A 1 184 ? -2.610 -3.238 -27.716 1.00 95.50 184 SER A C 1
ATOM 1476 O O . SER A 1 184 ? -1.624 -3.630 -28.342 1.00 95.50 184 SER A O 1
ATOM 1478 N N . VAL A 1 185 ? -2.505 -2.610 -26.537 1.00 95.19 185 VAL A N 1
ATOM 1479 C CA . VAL A 1 185 ? -1.233 -2.368 -25.847 1.00 95.19 185 VAL A CA 1
ATOM 1480 C C . VAL A 1 185 ? -1.115 -3.299 -24.651 1.00 95.19 185 VAL A C 1
ATOM 1482 O O . VAL A 1 185 ? -1.965 -3.299 -23.766 1.00 95.19 185 VAL A O 1
ATOM 1485 N N . VAL A 1 186 ? -0.023 -4.059 -24.609 1.00 95.12 186 VAL A N 1
ATOM 1486 C CA . VAL A 1 186 ? 0.330 -4.928 -23.484 1.00 95.12 186 VAL A CA 1
ATOM 1487 C C . VAL A 1 186 ? 1.491 -4.296 -22.726 1.00 95.12 186 VAL A C 1
ATOM 1489 O O . VAL A 1 186 ? 2.520 -3.978 -23.324 1.00 95.12 186 VAL A O 1
ATOM 1492 N N . TYR A 1 187 ? 1.326 -4.131 -21.413 1.00 96.62 187 TYR A N 1
ATOM 1493 C CA . TYR A 1 187 ? 2.332 -3.510 -20.541 1.00 96.62 187 TYR A CA 1
ATOM 1494 C C . TYR A 1 187 ? 3.167 -4.511 -19.740 1.00 96.62 187 TYR A C 1
ATOM 1496 O O . TYR A 1 187 ? 4.249 -4.174 -19.252 1.00 96.62 187 TYR A O 1
ATOM 1504 N N . CYS A 1 188 ? 2.670 -5.741 -19.603 1.00 97.12 188 CYS A N 1
ATOM 1505 C CA . CYS A 1 188 ? 3.356 -6.817 -18.906 1.00 97.12 188 CYS A CA 1
ATOM 1506 C C . CYS A 1 188 ? 4.305 -7.549 -19.852 1.00 97.12 188 CYS A C 1
ATOM 1508 O O . CYS A 1 188 ? 4.004 -7.771 -21.027 1.00 97.12 188 CYS A O 1
ATOM 1510 N N . ARG A 1 189 ? 5.448 -7.976 -19.327 1.00 95.81 189 ARG A N 1
ATOM 1511 C CA . ARG A 1 189 ? 6.321 -8.898 -20.042 1.00 95.81 189 ARG A CA 1
ATOM 1512 C C . ARG A 1 189 ? 5.641 -10.259 -20.286 1.00 95.81 189 ARG A C 1
ATOM 1514 O O . ARG A 1 189 ? 4.875 -10.719 -19.442 1.00 95.81 189 ARG A O 1
ATOM 1521 N N . PRO A 1 190 ? 5.959 -10.947 -21.399 1.00 94.69 190 PRO A N 1
ATOM 1522 C CA . PRO A 1 190 ? 5.304 -12.201 -21.775 1.00 94.69 190 PRO A CA 1
ATOM 1523 C C . PRO A 1 190 ? 5.675 -13.382 -20.868 1.00 94.69 190 PRO A C 1
ATOM 1525 O O . PRO A 1 190 ? 4.985 -14.402 -20.866 1.00 94.69 190 PRO A O 1
ATOM 1528 N N . GLU A 1 191 ? 6.770 -13.295 -20.106 1.00 96.06 191 GLU A N 1
ATOM 1529 C CA . GLU A 1 191 ? 7.129 -14.347 -19.165 1.00 96.06 191 GLU A CA 1
ATOM 1530 C C . GLU A 1 191 ? 6.096 -14.446 -18.034 1.00 96.06 191 GLU A C 1
ATOM 1532 O O . GLU A 1 191 ? 5.910 -13.518 -17.246 1.00 96.06 191 GLU A O 1
ATOM 1537 N N . GLN A 1 192 ? 5.494 -15.632 -17.894 1.00 95.31 192 GLN A N 1
ATOM 1538 C CA . GLN A 1 192 ? 4.439 -15.923 -16.914 1.00 95.31 192 GLN A CA 1
ATOM 1539 C C . GLN A 1 192 ? 4.800 -15.533 -15.476 1.00 95.31 192 GLN A C 1
ATOM 1541 O O . GLN A 1 192 ? 3.919 -15.193 -14.690 1.00 95.31 192 GLN A O 1
ATOM 1546 N N . PHE A 1 193 ? 6.086 -15.573 -15.121 1.00 95.25 193 PHE A N 1
ATOM 1547 C CA . PHE A 1 193 ? 6.555 -15.166 -13.802 1.00 95.25 193 PHE A CA 1
ATOM 1548 C C . PHE A 1 193 ? 6.180 -13.714 -13.470 1.00 95.25 193 PHE A C 1
ATOM 1550 O O . PHE A 1 193 ? 5.651 -13.469 -12.389 1.00 95.25 193 PHE A O 1
ATOM 1557 N N . TYR A 1 194 ? 6.402 -12.761 -14.382 1.00 96.75 194 TYR A N 1
ATOM 1558 C CA . TYR A 1 194 ? 6.094 -11.351 -14.120 1.00 96.75 194 TYR A CA 1
ATOM 1559 C C . TYR A 1 194 ? 4.591 -11.117 -14.017 1.00 96.75 194 TYR A C 1
ATOM 1561 O O . TYR A 1 194 ? 4.145 -10.362 -13.156 1.00 96.75 194 TYR A O 1
ATOM 1569 N N . PHE A 1 195 ? 3.802 -11.828 -14.818 1.00 96.19 195 PHE A N 1
ATOM 1570 C CA . PHE A 1 195 ? 2.353 -11.751 -14.727 1.00 96.19 195 PHE A CA 1
ATOM 1571 C C . PHE A 1 195 ? 1.827 -12.345 -13.409 1.00 96.19 195 PHE A C 1
ATOM 1573 O O . PHE A 1 195 ? 1.190 -11.661 -12.615 1.00 96.19 195 PHE A O 1
ATOM 1580 N N . TYR A 1 196 ? 2.115 -13.607 -13.098 1.00 97.31 196 TYR A N 1
ATOM 1581 C CA . TYR A 1 196 ? 1.511 -14.230 -11.917 1.00 97.31 196 TYR A CA 1
ATOM 1582 C C . TYR A 1 196 ? 2.127 -13.763 -10.599 1.00 97.31 196 TYR A C 1
ATOM 1584 O O . TYR A 1 196 ? 1.397 -13.550 -9.634 1.00 97.31 196 TYR A O 1
ATOM 1592 N N . MET A 1 197 ? 3.451 -13.608 -10.533 1.00 95.38 197 MET A N 1
ATOM 1593 C CA . MET A 1 197 ? 4.120 -13.281 -9.274 1.00 95.38 197 MET A CA 1
ATOM 1594 C C . MET A 1 197 ? 4.073 -11.783 -8.972 1.00 95.38 197 MET A C 1
ATOM 1596 O O . MET A 1 197 ? 3.758 -11.404 -7.849 1.00 95.38 197 MET A O 1
ATOM 1600 N N . TYR A 1 198 ? 4.387 -10.925 -9.944 1.00 96.19 198 TYR A N 1
ATOM 1601 C CA . TYR A 1 198 ? 4.427 -9.481 -9.697 1.00 96.19 198 TYR A CA 1
ATOM 1602 C C . TYR A 1 198 ? 3.066 -8.836 -9.955 1.00 96.19 198 TYR A C 1
ATOM 1604 O O . TYR A 1 198 ? 2.553 -8.157 -9.076 1.00 96.19 198 TYR A O 1
ATOM 1612 N N . TYR A 1 199 ? 2.454 -9.080 -11.114 1.00 97.00 199 TYR A N 1
ATOM 1613 C CA . TYR A 1 199 ? 1.211 -8.400 -11.475 1.00 97.00 199 TYR A CA 1
ATOM 1614 C C . TYR A 1 199 ? -0.004 -8.921 -10.687 1.00 97.00 199 TYR A C 1
ATOM 1616 O O . TYR A 1 199 ? -0.791 -8.129 -10.184 1.00 97.00 199 TYR A O 1
ATOM 1624 N N . ILE A 1 200 ? -0.160 -10.237 -10.519 1.00 97.12 200 ILE A N 1
ATOM 1625 C CA . ILE A 1 200 ? -1.303 -10.805 -9.784 1.00 97.12 200 ILE A CA 1
ATOM 1626 C C . ILE A 1 200 ? -1.017 -10.931 -8.286 1.00 97.12 200 ILE A C 1
ATOM 1628 O O . ILE A 1 200 ? -1.753 -10.376 -7.476 1.00 97.12 200 ILE A O 1
ATOM 1632 N N . PHE A 1 201 ? 0.015 -11.682 -7.891 1.00 96.81 201 PHE A N 1
ATOM 1633 C CA . PHE A 1 201 ? 0.209 -12.043 -6.485 1.00 96.81 201 PHE A CA 1
ATOM 1634 C C . PHE A 1 201 ? 0.563 -10.848 -5.599 1.00 96.81 201 PHE A C 1
ATOM 1636 O O . PHE A 1 201 ? -0.032 -10.730 -4.526 1.00 96.81 201 PHE A O 1
ATOM 1643 N N . CYS A 1 202 ? 1.483 -9.969 -6.024 1.00 95.88 202 CYS A N 1
ATOM 1644 C CA . CYS A 1 202 ? 1.790 -8.775 -5.237 1.00 95.88 202 CYS A CA 1
ATOM 1645 C C . CYS A 1 202 ? 0.518 -7.949 -5.044 1.00 95.88 202 CYS A C 1
ATOM 1647 O O . CYS A 1 202 ? 0.085 -7.830 -3.910 1.00 95.88 202 CYS A O 1
ATOM 1649 N N . ASN A 1 203 ? -0.158 -7.506 -6.105 1.00 97.69 203 ASN A N 1
ATOM 1650 C CA . ASN A 1 203 ? -1.369 -6.680 -5.984 1.00 97.69 203 ASN A CA 1
ATOM 1651 C C . ASN A 1 203 ? -2.518 -7.371 -5.217 1.00 97.69 203 ASN A C 1
ATOM 1653 O O . ASN A 1 203 ? -3.167 -6.750 -4.378 1.00 97.69 203 ASN A O 1
ATOM 1657 N N . ALA A 1 204 ? -2.694 -8.694 -5.336 1.00 97.00 204 ALA A N 1
ATOM 1658 C CA . ALA A 1 204 ? -3.723 -9.427 -4.586 1.00 97.00 204 ALA A CA 1
ATOM 1659 C C . ALA A 1 204 ? -3.637 -9.238 -3.057 1.00 97.00 204 ALA A C 1
ATOM 1661 O O . ALA A 1 204 ? -4.664 -9.276 -2.371 1.00 97.00 204 ALA A O 1
ATOM 1662 N N . ILE A 1 205 ? -2.448 -8.991 -2.497 1.00 97.50 205 ILE A N 1
ATOM 1663 C CA . ILE A 1 205 ? -2.281 -8.689 -1.065 1.00 97.50 205 ILE A CA 1
ATOM 1664 C C . ILE A 1 205 ? -3.001 -7.371 -0.690 1.00 97.50 205 ILE A C 1
ATOM 1666 O O . ILE A 1 205 ? -3.615 -7.302 0.381 1.00 97.50 205 ILE A O 1
ATOM 1670 N N . TRP A 1 206 ? -3.013 -6.377 -1.588 1.00 97.81 206 TRP A N 1
ATOM 1671 C CA . TRP A 1 206 ? -3.671 -5.067 -1.461 1.00 97.81 206 TRP A CA 1
ATOM 1672 C C . TRP A 1 206 ? -5.184 -5.139 -1.738 1.00 97.81 206 TRP A C 1
ATOM 1674 O O . TRP A 1 206 ? -5.908 -4.182 -1.472 1.00 97.81 206 TRP A O 1
ATOM 1684 N N . ILE A 1 207 ? -5.702 -6.299 -2.152 1.00 97.88 207 ILE A N 1
ATOM 1685 C CA . ILE A 1 207 ? -7.145 -6.581 -2.202 1.00 97.88 207 ILE A CA 1
ATOM 1686 C C . ILE A 1 207 ? -7.571 -7.377 -0.972 1.00 97.88 207 ILE A C 1
ATOM 1688 O O . ILE A 1 207 ? -8.503 -6.997 -0.257 1.00 97.88 207 ILE A O 1
ATOM 1692 N N . VAL A 1 208 ? -6.894 -8.493 -0.701 1.00 98.38 208 VAL A N 1
ATOM 1693 C CA . VAL A 1 208 ? -7.335 -9.475 0.296 1.00 98.38 208 VAL A CA 1
ATOM 1694 C C . VAL A 1 208 ? -7.239 -8.917 1.714 1.00 98.38 208 VAL A C 1
ATOM 1696 O O . VAL A 1 208 ? -8.224 -8.963 2.456 1.00 98.38 208 VAL A O 1
ATOM 1699 N N . ILE A 1 209 ? -6.085 -8.364 2.108 1.00 98.38 209 ILE A N 1
ATOM 1700 C CA . ILE A 1 209 ? -5.910 -7.848 3.474 1.00 98.38 209 ILE A CA 1
ATOM 1701 C C . ILE A 1 209 ? -6.825 -6.637 3.718 1.00 98.38 209 ILE A C 1
ATOM 1703 O O . ILE A 1 209 ? -7.547 -6.638 4.723 1.00 98.38 209 ILE A O 1
ATOM 1707 N N . PRO A 1 210 ? -6.905 -5.648 2.807 1.00 98.38 210 PRO A N 1
ATOM 1708 C CA . PRO A 1 210 ? -7.846 -4.543 2.953 1.00 98.38 210 PRO A CA 1
ATOM 1709 C C . PRO A 1 210 ? -9.306 -4.992 3.005 1.00 98.38 210 PRO A C 1
ATOM 1711 O O . PRO A 1 210 ? -10.063 -4.460 3.813 1.00 98.38 210 PRO A O 1
ATOM 1714 N N . THR A 1 211 ? -9.704 -6.030 2.263 1.00 98.56 211 THR A N 1
ATOM 1715 C CA . THR A 1 211 ? -11.067 -6.588 2.349 1.00 98.56 211 THR A CA 1
ATOM 1716 C C . THR A 1 211 ? -11.370 -7.111 3.754 1.00 98.56 211 THR A C 1
ATOM 1718 O O . THR A 1 211 ? -12.420 -6.803 4.326 1.00 98.56 211 THR A O 1
ATOM 1721 N N . VAL A 1 212 ? -10.430 -7.836 4.370 1.00 98.25 212 VAL A N 1
ATOM 1722 C CA . VAL A 1 212 ? -10.556 -8.273 5.771 1.00 98.25 212 VAL A CA 1
ATOM 1723 C C . VAL A 1 212 ? -10.675 -7.066 6.709 1.00 98.25 212 VAL A C 1
ATOM 1725 O O . VAL A 1 212 ? -11.508 -7.066 7.621 1.00 98.25 212 VAL A O 1
ATOM 1728 N N . CYS A 1 213 ? -9.896 -6.008 6.477 1.00 98.38 213 CYS A N 1
ATOM 1729 C CA . CYS A 1 213 ? -9.971 -4.766 7.245 1.00 98.38 213 CYS A CA 1
ATOM 1730 C C . CYS A 1 213 ? -11.318 -4.040 7.088 1.00 98.38 213 CYS A C 1
ATOM 1732 O O . CYS A 1 213 ? -11.844 -3.554 8.096 1.00 98.38 213 CYS A O 1
ATOM 1734 N N . VAL A 1 214 ? -11.894 -4.000 5.883 1.00 98.62 214 VAL A N 1
ATOM 1735 C CA . VAL A 1 214 ? -13.228 -3.444 5.604 1.00 98.62 214 VAL A CA 1
ATOM 1736 C C . VAL A 1 214 ? -14.285 -4.215 6.381 1.00 98.62 214 VAL A C 1
ATOM 1738 O O . VAL A 1 214 ? -15.008 -3.619 7.180 1.00 98.62 214 VAL A O 1
ATOM 1741 N N . VAL A 1 215 ? -14.335 -5.542 6.221 1.00 98.38 215 VAL A N 1
ATOM 1742 C CA . VAL A 1 215 ? -15.307 -6.399 6.918 1.00 98.38 215 VAL A CA 1
ATOM 1743 C C . VAL A 1 215 ? -15.187 -6.216 8.428 1.00 98.38 215 VAL A C 1
ATOM 1745 O O . VAL A 1 215 ? -16.191 -6.013 9.113 1.00 98.38 215 VAL A O 1
ATOM 1748 N N . HIS A 1 216 ? -13.960 -6.207 8.953 1.00 97.25 216 HIS A N 1
ATOM 1749 C CA . HIS A 1 216 ? -13.721 -5.971 10.369 1.00 97.25 216 HIS A CA 1
ATOM 1750 C C . HIS A 1 216 ? -14.272 -4.614 10.831 1.00 97.25 216 HIS A C 1
ATOM 1752 O O . HIS A 1 216 ? -15.024 -4.562 11.805 1.00 97.25 216 HIS A O 1
ATOM 1758 N N . SER A 1 217 ? -13.952 -3.519 10.136 1.00 98.00 217 SER A N 1
ATOM 1759 C CA . SER A 1 217 ? -14.439 -2.185 10.506 1.00 98.00 217 SER A CA 1
ATOM 1760 C C . SER A 1 217 ? -15.952 -2.046 10.394 1.00 98.00 217 SER A C 1
ATOM 1762 O O . SER A 1 217 ? -16.561 -1.444 11.279 1.00 98.00 217 SER A O 1
ATOM 1764 N N . VAL A 1 218 ? -16.576 -2.637 9.374 1.00 98.19 218 VAL A N 1
ATOM 1765 C CA . VAL A 1 218 ? -18.037 -2.625 9.209 1.00 98.19 218 VAL A CA 1
ATOM 1766 C C . VAL A 1 218 ? -18.712 -3.385 10.350 1.00 98.19 218 VAL A C 1
ATOM 1768 O O . VAL A 1 218 ? -19.654 -2.873 10.955 1.00 98.19 218 VAL A O 1
ATOM 1771 N N . VAL A 1 219 ? -18.207 -4.569 10.710 1.00 97.94 219 VAL A N 1
ATOM 1772 C CA . VAL A 1 219 ? -18.759 -5.370 11.814 1.00 97.94 219 VAL A CA 1
ATOM 1773 C C . VAL A 1 219 ? -18.642 -4.636 13.150 1.00 97.94 219 VAL A C 1
ATOM 1775 O O . VAL A 1 219 ? -19.618 -4.594 13.903 1.00 97.94 219 VAL A O 1
ATOM 1778 N N . GLN A 1 220 ? -17.489 -4.032 13.454 1.00 96.31 220 GLN A N 1
ATOM 1779 C CA . GLN A 1 220 ? -17.311 -3.294 14.711 1.00 96.31 220 GLN A CA 1
ATOM 1780 C C . GLN A 1 220 ? -18.172 -2.030 14.759 1.00 96.31 220 GLN A C 1
ATOM 1782 O O . GLN A 1 220 ? -18.836 -1.776 15.763 1.00 96.31 220 GLN A O 1
ATOM 1787 N N . THR A 1 221 ? -18.243 -1.291 13.651 1.00 96.44 221 THR A N 1
ATOM 1788 C CA . THR A 1 221 ? -19.114 -0.117 13.521 1.00 96.44 221 THR A CA 1
ATOM 1789 C C . THR A 1 221 ? -20.580 -0.499 13.734 1.00 96.44 221 THR A C 1
ATOM 1791 O O . THR A 1 221 ? -21.254 0.100 14.570 1.00 96.44 221 THR A O 1
ATOM 1794 N N . LYS A 1 222 ? -21.066 -1.561 13.076 1.00 97.38 222 LYS A N 1
ATOM 1795 C CA . LYS A 1 222 ? -22.430 -2.083 13.264 1.00 97.38 222 LYS A CA 1
ATOM 1796 C C . LYS A 1 222 ? -22.717 -2.426 14.728 1.00 97.38 222 LYS A C 1
ATOM 1798 O O . LYS A 1 222 ? -23.771 -2.060 15.240 1.00 97.38 222 LYS A O 1
ATOM 1803 N N . ARG A 1 223 ? -21.794 -3.119 15.406 1.00 95.69 223 ARG A N 1
ATOM 1804 C CA . ARG A 1 223 ? -21.937 -3.482 16.829 1.00 95.69 223 ARG A CA 1
ATOM 1805 C C . ARG A 1 223 ? -22.016 -2.252 17.730 1.00 95.69 223 ARG A C 1
ATOM 1807 O O . ARG A 1 223 ? -22.839 -2.229 18.641 1.00 95.69 223 ARG A O 1
ATOM 1814 N N . ALA A 1 224 ? -21.198 -1.235 17.462 1.00 94.00 224 ALA A N 1
ATOM 1815 C CA . ALA A 1 224 ? -21.228 0.016 18.210 1.00 94.00 224 ALA A CA 1
ATOM 1816 C C . ALA A 1 224 ? -22.581 0.729 18.058 1.00 94.00 224 ALA A C 1
ATOM 1818 O O . ALA A 1 224 ? -23.203 1.070 19.063 1.00 94.00 224 ALA A O 1
ATOM 1819 N N . PHE A 1 225 ? -23.081 0.875 16.826 1.00 94.19 225 PHE A N 1
ATOM 1820 C CA . PHE A 1 225 ? -24.387 1.493 16.576 1.00 94.19 225 PHE A CA 1
ATOM 1821 C C . PHE A 1 225 ? -25.547 0.705 17.189 1.00 94.19 225 PHE A C 1
ATOM 1823 O O . PHE A 1 225 ? -26.422 1.313 17.798 1.00 94.19 225 PHE A O 1
ATOM 1830 N N . ALA A 1 226 ? -25.539 -0.628 17.094 1.00 94.75 226 ALA A N 1
ATOM 1831 C CA . ALA A 1 226 ? -26.563 -1.464 17.722 1.00 94.75 226 ALA A CA 1
ATOM 1832 C C . ALA A 1 226 ? -26.614 -1.243 19.243 1.00 94.75 226 ALA A C 1
ATOM 1834 O O . ALA A 1 226 ? -27.683 -1.012 19.801 1.00 94.75 226 ALA A O 1
ATOM 1835 N N . LYS A 1 227 ? -25.448 -1.197 19.902 1.00 92.44 227 LYS A N 1
ATOM 1836 C CA . LYS A 1 227 ? -25.368 -0.940 21.344 1.00 92.44 227 LYS A CA 1
ATOM 1837 C C . LYS A 1 227 ? -25.906 0.444 21.721 1.00 92.44 227 LYS A C 1
ATOM 1839 O O . LYS A 1 227 ? -26.612 0.565 22.716 1.00 92.44 227 LYS A O 1
ATOM 1844 N N . VAL A 1 228 ? -25.603 1.480 20.934 1.00 93.25 228 VAL A N 1
ATOM 1845 C CA . VAL A 1 228 ? -26.148 2.833 21.158 1.00 93.25 228 VAL A CA 1
ATOM 1846 C C . VAL A 1 228 ? -27.670 2.842 20.994 1.00 93.25 228 VAL A C 1
ATOM 1848 O O . VAL A 1 228 ? -28.367 3.403 21.834 1.00 93.25 228 VAL A O 1
ATOM 1851 N N . GLN A 1 229 ? -28.200 2.174 19.966 1.00 90.62 229 GLN A N 1
ATOM 1852 C CA . GLN A 1 229 ? -29.644 2.072 19.739 1.00 90.62 229 GLN A CA 1
ATOM 1853 C C . GLN A 1 229 ? -30.371 1.345 20.875 1.00 90.62 229 GLN A C 1
ATOM 1855 O O . GLN A 1 229 ? -31.455 1.773 21.272 1.00 90.62 229 GLN A O 1
ATOM 1860 N N . ASP A 1 230 ? -29.788 0.275 21.416 1.00 88.00 230 ASP A N 1
ATOM 1861 C CA . ASP A 1 230 ? -30.375 -0.448 22.544 1.00 88.00 230 ASP A CA 1
ATOM 1862 C C . ASP A 1 230 ? -30.405 0.424 23.808 1.00 88.00 230 ASP A C 1
ATOM 1864 O O . ASP A 1 230 ? -31.447 0.518 24.459 1.00 88.00 230 ASP A O 1
ATOM 1868 N N . VAL A 1 231 ? -29.319 1.150 24.101 1.00 86.00 231 VAL A N 1
ATOM 1869 C CA . VAL A 1 231 ? -29.267 2.112 25.218 1.00 86.00 231 VAL A CA 1
ATOM 1870 C C . VAL A 1 231 ? -30.303 3.227 25.041 1.00 86.00 231 VAL A C 1
ATOM 1872 O O . VAL A 1 231 ? -31.008 3.583 25.986 1.00 86.00 231 VAL A O 1
ATOM 1875 N N . GLU A 1 232 ? -30.454 3.768 23.831 1.00 84.25 232 GLU A N 1
ATOM 1876 C CA . GLU A 1 232 ? -31.482 4.772 23.547 1.00 84.25 232 GLU A CA 1
ATOM 1877 C C . GLU A 1 232 ? -32.904 4.223 23.680 1.00 84.25 232 GLU A C 1
ATOM 1879 O O . GLU A 1 232 ? -33.793 4.941 24.148 1.00 84.25 232 GLU A O 1
ATOM 1884 N N . ARG A 1 233 ? -33.140 2.967 23.281 1.00 79.38 233 ARG A N 1
ATOM 1885 C CA . ARG A 1 233 ? -34.443 2.307 23.420 1.00 79.38 233 ARG A CA 1
ATOM 1886 C C . ARG A 1 233 ? -34.813 2.157 24.893 1.00 79.38 233 ARG A C 1
ATOM 1888 O O . ARG A 1 233 ? -35.923 2.534 25.260 1.00 79.38 233 ARG A O 1
ATOM 1895 N N . VAL A 1 234 ? -33.880 1.683 25.721 1.00 76.44 234 VAL A N 1
ATOM 1896 C CA . VAL A 1 234 ? -34.064 1.573 27.178 1.00 76.44 234 VAL A CA 1
ATOM 1897 C C . VAL A 1 234 ? -34.339 2.951 27.781 1.00 76.44 234 VAL A C 1
ATOM 1899 O O . VAL A 1 234 ? -35.362 3.144 28.433 1.00 76.44 234 VAL A O 1
ATOM 1902 N N . ARG A 1 235 ? -33.519 3.962 27.460 1.00 68.31 235 ARG A N 1
ATOM 1903 C CA . ARG A 1 235 ? -33.716 5.342 27.937 1.00 68.31 235 ARG A CA 1
ATOM 1904 C C . ARG A 1 235 ? -35.092 5.909 27.565 1.00 68.31 235 ARG A C 1
ATOM 1906 O O . ARG A 1 235 ? -35.728 6.564 28.390 1.00 68.31 235 ARG A O 1
ATOM 1913 N N . LYS A 1 236 ? -35.559 5.690 26.331 1.00 68.44 236 LYS A N 1
ATOM 1914 C CA . LYS A 1 236 ? -36.893 6.129 25.880 1.00 68.44 236 LYS A CA 1
ATOM 1915 C C . LYS A 1 236 ? -38.013 5.360 26.581 1.00 68.44 236 LYS A C 1
ATOM 1917 O O . LYS A 1 236 ? -39.025 5.972 26.909 1.00 68.44 236 LYS A O 1
ATOM 1922 N N . GLY A 1 237 ? -37.829 4.062 26.829 1.00 63.59 237 GLY A N 1
ATOM 1923 C CA . GLY A 1 237 ? -38.745 3.239 27.623 1.00 63.59 237 GLY A CA 1
ATOM 1924 C C . GLY A 1 237 ? -38.914 3.790 29.037 1.00 63.59 237 GLY A C 1
ATOM 1925 O O . GLY A 1 237 ? -40.028 4.118 29.432 1.00 63.59 237 GLY A O 1
ATOM 1926 N N . ILE A 1 238 ? -37.802 4.032 29.737 1.00 56.31 238 ILE A N 1
ATOM 1927 C CA . ILE A 1 238 ? -37.799 4.628 31.081 1.00 56.31 238 ILE A CA 1
ATOM 1928 C C . ILE A 1 238 ? -38.484 6.003 31.078 1.00 56.31 238 ILE A C 1
ATOM 1930 O O . ILE A 1 238 ? -39.336 6.271 31.921 1.00 56.31 238 ILE A O 1
ATOM 1934 N N . ALA A 1 239 ? -38.167 6.876 30.116 1.00 51.78 239 ALA A N 1
ATOM 1935 C CA . ALA A 1 239 ? -38.793 8.197 30.015 1.00 51.78 239 ALA A CA 1
ATOM 1936 C C . ALA A 1 239 ? -40.309 8.123 29.755 1.00 51.78 239 ALA A C 1
ATOM 1938 O O . ALA A 1 239 ? -41.070 8.924 30.301 1.00 51.78 239 ALA A O 1
ATOM 1939 N N . LYS A 1 240 ? -40.756 7.158 28.941 1.00 51.66 240 LYS A N 1
ATOM 1940 C CA . LYS A 1 240 ? -42.178 6.917 28.676 1.00 51.66 240 LYS A CA 1
ATOM 1941 C C . LYS A 1 240 ? -42.893 6.409 29.923 1.00 51.66 240 LYS A C 1
ATOM 1943 O O . LYS A 1 240 ? -43.981 6.896 30.210 1.00 51.66 240 LYS A O 1
ATOM 1948 N N . ASP A 1 241 ? -42.282 5.495 30.666 1.00 48.62 241 ASP A N 1
ATOM 1949 C CA . ASP A 1 241 ? -42.839 4.989 31.918 1.00 48.62 241 ASP A CA 1
ATOM 1950 C C . ASP A 1 241 ? -42.942 6.106 32.958 1.00 48.62 241 ASP A C 1
ATOM 1952 O O . ASP A 1 241 ? -44.006 6.296 33.539 1.00 48.62 241 ASP A O 1
ATOM 1956 N N . ILE A 1 242 ? -41.893 6.922 33.124 1.00 46.69 242 ILE A N 1
ATOM 1957 C CA . ILE A 1 242 ? -41.924 8.130 33.966 1.00 46.69 242 ILE A CA 1
ATOM 1958 C C . ILE A 1 242 ? -43.098 9.025 33.570 1.00 46.69 242 ILE A C 1
ATOM 1960 O O . ILE A 1 242 ? -43.914 9.392 34.411 1.00 46.69 242 ILE A O 1
ATOM 1964 N N . HIS A 1 243 ? -43.214 9.366 32.286 1.00 43.38 243 HIS A N 1
ATOM 1965 C CA . HIS A 1 243 ? -44.303 10.209 31.807 1.00 43.38 243 HIS A CA 1
ATOM 1966 C C . HIS A 1 243 ? -45.673 9.554 32.033 1.00 43.38 243 HIS A C 1
ATOM 1968 O O . HIS A 1 243 ? -46.619 10.244 32.395 1.00 43.38 243 HIS A O 1
ATOM 1974 N N . PHE A 1 244 ? -45.808 8.242 31.840 1.00 45.38 244 PHE A N 1
ATOM 1975 C CA . PHE A 1 244 ? -47.052 7.514 32.087 1.00 45.38 244 PHE A CA 1
ATOM 1976 C C . PHE A 1 244 ? -47.455 7.562 33.566 1.00 45.38 244 PHE A C 1
ATOM 1978 O O . PHE A 1 244 ? -48.613 7.845 33.862 1.00 45.38 244 PHE A O 1
ATOM 1985 N N . TYR A 1 245 ? -46.507 7.374 34.488 1.00 43.84 245 TYR A N 1
ATOM 1986 C CA . TYR A 1 245 ? -46.761 7.489 35.925 1.00 43.84 245 TYR A CA 1
ATOM 1987 C C . TYR A 1 245 ? -47.039 8.932 36.372 1.00 43.84 245 TYR A C 1
ATOM 1989 O O . TYR A 1 245 ? -47.797 9.128 37.316 1.00 43.84 245 TYR A O 1
ATOM 1997 N N . LEU A 1 246 ? -46.482 9.945 35.697 1.00 41.81 246 LEU A N 1
ATOM 1998 C CA . LEU A 1 246 ? -46.661 11.364 36.046 1.00 41.81 246 LEU A CA 1
ATOM 1999 C C . LEU A 1 246 ? -47.847 12.050 35.346 1.00 41.81 246 LEU A C 1
ATOM 2001 O O . LEU A 1 246 ? -48.364 13.045 35.854 1.00 41.81 246 LEU A O 1
ATOM 2005 N N . ALA A 1 247 ? -48.318 11.530 34.210 1.00 40.28 247 ALA A N 1
ATOM 2006 C CA . ALA A 1 247 ? -49.427 12.099 33.437 1.00 40.28 247 ALA A CA 1
ATOM 2007 C C . ALA A 1 247 ? -50.770 12.205 34.197 1.00 40.28 247 ALA A C 1
ATOM 2009 O O . ALA A 1 247 ? -51.509 13.158 33.943 1.00 40.28 247 ALA A O 1
ATOM 2010 N N . PRO A 1 248 ? -51.123 11.300 35.131 1.00 44.41 248 PRO A N 1
ATOM 2011 C CA . PRO A 1 248 ? -52.291 11.483 35.992 1.00 44.41 248 PRO A CA 1
ATOM 2012 C C . PRO A 1 248 ? -52.135 12.665 36.960 1.00 44.41 248 PRO A C 1
ATOM 2014 O O . PRO A 1 248 ? -53.117 13.336 37.268 1.00 44.41 248 PRO A O 1
ATOM 2017 N N . PHE A 1 249 ? -50.908 12.960 37.404 1.00 42.53 249 PHE A N 1
ATOM 2018 C CA . PHE A 1 249 ? -50.632 14.027 38.371 1.00 42.53 249 PHE A CA 1
ATOM 2019 C C . PHE A 1 249 ? -50.578 15.420 37.738 1.00 42.53 249 PHE A C 1
ATOM 2021 O O . PHE A 1 249 ? -50.861 16.401 38.418 1.00 42.53 249 PHE A O 1
ATOM 2028 N N . SER A 1 250 ? -50.283 15.529 36.439 1.00 40.22 250 SER A N 1
ATOM 2029 C CA . SER A 1 250 ? -50.325 16.811 35.715 1.00 40.22 250 SER A CA 1
ATOM 2030 C C . SER A 1 250 ? -51.746 17.303 35.415 1.00 40.22 250 SER A C 1
ATOM 2032 O O . SER A 1 250 ? -51.926 18.462 35.045 1.00 40.22 250 SER A O 1
ATOM 2034 N N . LYS A 1 251 ? -52.755 16.436 35.577 1.00 39.94 251 LYS A N 1
ATOM 2035 C CA . LYS A 1 251 ? -54.183 16.755 35.41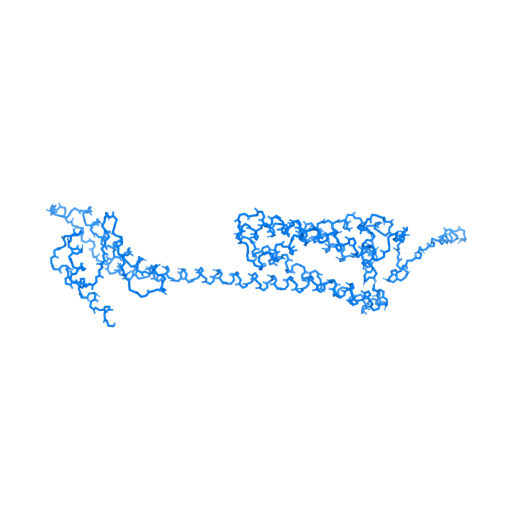5 1.00 39.94 251 LYS A CA 1
ATOM 2036 C C . LYS A 1 251 ? -54.931 16.916 36.738 1.00 39.94 251 LYS A C 1
ATOM 2038 O O . LYS A 1 251 ? -56.122 17.224 36.712 1.00 39.94 251 LYS A O 1
ATOM 2043 N N . LEU A 1 252 ? -54.267 16.711 37.878 1.00 38.47 252 LEU A N 1
ATOM 2044 C CA . LEU A 1 252 ? -54.844 17.085 39.165 1.00 38.47 252 LEU A CA 1
ATOM 2045 C C . LEU A 1 252 ? -55.056 18.603 39.150 1.00 38.47 252 LEU A C 1
ATOM 2047 O O . LEU A 1 252 ? -54.121 19.330 38.802 1.00 38.47 252 LEU A O 1
ATOM 2051 N N . PRO A 1 253 ? -56.258 19.104 39.487 1.00 35.59 253 PRO A N 1
ATOM 2052 C CA . PRO A 1 253 ? -56.446 20.534 39.621 1.00 35.59 253 PRO A CA 1
ATOM 2053 C C . PRO A 1 253 ? -55.414 21.029 40.633 1.00 35.59 253 PRO A C 1
ATOM 2055 O O . PRO A 1 253 ? -55.343 20.518 41.751 1.00 35.59 253 PRO A O 1
ATOM 2058 N N . LEU A 1 254 ? -54.602 22.012 40.232 1.00 42.72 254 LEU A N 1
ATOM 2059 C CA . LEU A 1 254 ? -53.864 22.861 41.159 1.00 42.72 254 LEU A CA 1
ATOM 2060 C C . LEU A 1 254 ? -54.919 23.624 41.966 1.00 42.72 254 LEU A C 1
ATOM 2062 O O . LEU A 1 254 ? -55.171 24.801 41.730 1.00 42.72 254 LEU A O 1
ATOM 2066 N N . SER A 1 255 ? -55.591 22.951 42.899 1.00 41.09 255 SER A N 1
ATOM 2067 C CA . SER A 1 255 ? -56.210 23.628 44.019 1.00 41.09 255 SER A CA 1
ATOM 2068 C C . SER A 1 255 ? -55.036 24.239 44.761 1.00 41.09 255 SER A C 1
ATOM 2070 O O . SER A 1 255 ? -54.364 23.551 45.529 1.00 41.09 255 SER A O 1
ATOM 2072 N N . THR A 1 256 ? -54.717 25.492 44.431 1.00 39.72 256 THR A N 1
ATOM 2073 C CA . THR A 1 256 ? -53.809 26.331 45.205 1.00 39.72 256 THR A CA 1
ATOM 2074 C C . THR A 1 256 ? -54.178 26.113 46.663 1.00 39.72 256 THR A C 1
ATOM 2076 O O . THR A 1 256 ? -55.305 26.462 47.031 1.00 39.72 256 THR A O 1
ATOM 2079 N N . PRO A 1 257 ? -53.317 25.468 47.472 1.00 41.50 257 PRO A N 1
ATOM 2080 C CA . PRO A 1 257 ? -53.622 25.291 48.874 1.00 41.50 257 PRO A CA 1
ATOM 2081 C C . PRO A 1 257 ? -53.750 26.701 49.430 1.00 41.50 257 PRO A C 1
ATOM 2083 O O . PRO A 1 257 ? -52.813 27.499 49.355 1.00 41.50 257 PRO A O 1
ATOM 2086 N N . THR A 1 258 ? -54.944 27.059 49.894 1.00 40.22 258 THR A N 1
ATOM 2087 C CA . THR A 1 258 ? -55.118 28.307 50.624 1.00 40.22 258 THR A CA 1
ATOM 2088 C C . THR A 1 258 ? -54.134 28.261 51.786 1.00 40.22 258 THR A C 1
ATOM 2090 O O . THR A 1 258 ? -54.109 27.277 52.524 1.00 40.22 258 THR A O 1
ATOM 2093 N N . LEU A 1 259 ? -53.294 29.295 51.892 1.00 41.38 259 LEU A N 1
ATOM 2094 C CA . LEU A 1 259 ? -52.149 29.471 52.803 1.00 41.38 259 LEU A CA 1
ATOM 2095 C C . LEU A 1 259 ? -52.494 29.420 54.314 1.00 41.38 259 LEU A C 1
ATOM 2097 O O . LEU A 1 259 ? -51.769 29.973 55.135 1.00 41.38 259 LEU A O 1
ATOM 2101 N N . SER A 1 260 ? -53.599 28.788 54.702 1.00 41.75 260 SER A N 1
ATOM 2102 C CA . SER A 1 260 ? -54.152 28.781 56.053 1.00 41.75 260 SER A CA 1
ATOM 2103 C C . SER A 1 260 ? -53.957 27.472 56.828 1.00 41.75 260 SER A C 1
ATOM 2105 O O . SER A 1 260 ? -54.218 27.478 58.028 1.00 41.75 260 SER A O 1
ATOM 2107 N N . ASP A 1 261 ? -53.465 26.378 56.223 1.00 43.22 261 ASP A N 1
ATOM 2108 C CA . ASP A 1 261 ? -53.035 25.190 56.987 1.00 43.22 261 ASP A CA 1
ATOM 2109 C C . ASP A 1 261 ? -51.501 25.188 57.168 1.00 43.22 261 ASP A C 1
ATOM 2111 O O . ASP A 1 261 ? -50.765 24.911 56.214 1.00 43.22 261 ASP A O 1
ATOM 2115 N N . PRO A 1 262 ? -50.980 25.458 58.382 1.00 45.44 262 PRO A N 1
ATOM 2116 C CA . PRO A 1 262 ? -49.540 25.515 58.647 1.00 45.44 262 PRO A CA 1
ATOM 2117 C C . PRO A 1 262 ? -48.823 24.162 58.479 1.00 45.44 262 PRO A C 1
ATOM 2119 O O . PRO A 1 262 ? -47.596 24.095 58.583 1.00 45.44 262 PRO A O 1
ATOM 2122 N N . ARG A 1 263 ? -49.549 23.066 58.205 1.00 43.38 263 ARG A N 1
ATOM 2123 C CA . ARG A 1 263 ? -48.964 21.736 57.969 1.00 43.38 263 ARG A CA 1
ATOM 2124 C C . ARG A 1 263 ? -48.452 21.517 56.543 1.00 43.38 263 ARG A C 1
ATOM 2126 O O . ARG A 1 263 ? -47.569 20.676 56.365 1.00 43.38 263 ARG A O 1
ATOM 2133 N N . TRP A 1 264 ? -48.915 22.292 55.559 1.00 38.91 264 TRP A N 1
ATOM 2134 C CA . TRP A 1 264 ? -48.565 22.112 54.144 1.00 38.91 264 TRP A CA 1
ATOM 2135 C C . TRP A 1 264 ? -48.019 23.404 53.531 1.00 38.91 264 TRP A C 1
ATOM 2137 O O . TRP A 1 264 ? -48.719 24.129 52.831 1.00 38.91 264 TRP A O 1
ATOM 2147 N N . SER A 1 265 ? -46.735 23.694 53.762 1.00 41.28 265 SER A N 1
ATOM 2148 C CA . SER A 1 265 ? -46.044 24.694 52.945 1.00 41.28 265 SER A CA 1
ATOM 2149 C C . SER A 1 265 ? -45.858 24.150 51.523 1.00 41.28 265 SER A C 1
ATOM 2151 O O . SER A 1 265 ? -45.591 22.959 51.335 1.00 41.28 265 SER A O 1
ATOM 2153 N N . VAL A 1 266 ? -45.963 25.020 50.512 1.00 38.44 266 VAL A N 1
ATOM 2154 C CA . VAL A 1 266 ? -45.686 24.677 49.100 1.00 38.44 266 VAL A CA 1
ATOM 2155 C C . VAL A 1 266 ? -44.319 23.995 48.965 1.00 38.44 266 VAL A C 1
ATOM 2157 O O . VAL A 1 266 ? -44.164 23.049 48.198 1.00 38.44 266 VAL A O 1
ATOM 2160 N N . GLU A 1 267 ? -43.351 24.389 49.792 1.00 37.47 267 GLU A N 1
ATOM 2161 C CA . GLU A 1 267 ? -42.026 23.776 49.874 1.00 37.47 267 GLU A CA 1
ATOM 2162 C C . GLU A 1 267 ? -42.056 22.316 50.370 1.00 37.47 267 GLU A C 1
ATOM 2164 O O . GLU A 1 267 ? -41.390 21.465 49.784 1.00 37.47 267 GLU A O 1
ATOM 2169 N N . LYS A 1 268 ? -42.868 21.980 51.387 1.00 38.19 268 LYS A N 1
ATOM 2170 C CA . LYS A 1 268 ? -43.037 20.597 51.882 1.00 38.19 268 LYS A CA 1
ATOM 2171 C C . LYS A 1 268 ? -43.768 19.700 50.890 1.00 38.19 268 LYS A C 1
ATOM 2173 O O . LYS A 1 268 ? -43.392 18.540 50.747 1.00 38.19 268 LYS A O 1
ATOM 2178 N N . PHE A 1 269 ? -44.787 20.217 50.203 1.00 38.88 269 PHE A N 1
ATOM 2179 C CA . PHE A 1 269 ? -45.491 19.455 49.171 1.00 38.88 269 PHE A CA 1
ATOM 2180 C C . PHE A 1 269 ? -44.581 19.192 47.967 1.00 38.88 269 PHE A C 1
ATOM 2182 O O . PHE A 1 269 ? -44.455 18.052 47.526 1.00 38.88 269 PHE A O 1
ATOM 2189 N N . THR A 1 270 ? -43.864 20.220 47.504 1.00 37.94 270 THR A N 1
ATOM 2190 C CA . THR A 1 270 ? -42.921 20.088 46.386 1.00 37.94 270 THR A CA 1
ATOM 2191 C C . THR A 1 270 ? -41.775 19.146 46.751 1.00 37.94 270 THR A C 1
ATOM 2193 O O . THR A 1 270 ? -41.457 18.268 45.955 1.00 37.94 270 THR A O 1
ATOM 2196 N N . ARG A 1 271 ? -41.217 19.228 47.971 1.00 39.44 271 ARG A N 1
ATOM 2197 C CA . ARG A 1 271 ? -40.220 18.260 48.468 1.00 39.44 271 ARG A CA 1
ATOM 2198 C C . ARG A 1 271 ? -40.780 16.846 48.564 1.00 39.44 271 ARG A C 1
ATOM 2200 O O . ARG A 1 271 ? -40.200 15.953 47.975 1.00 39.44 271 ARG A O 1
ATOM 2207 N N . SER A 1 272 ? -41.937 16.630 49.194 1.00 41.44 272 SER A N 1
ATOM 2208 C CA . SER A 1 272 ? -42.522 15.284 49.317 1.00 41.44 272 SER A CA 1
ATOM 2209 C C . SER A 1 272 ? -42.847 14.650 47.962 1.00 41.44 272 SER A C 1
ATOM 2211 O O . SER A 1 272 ? -42.696 13.441 47.806 1.00 41.44 272 SER A O 1
ATOM 2213 N N . PHE A 1 273 ? -43.306 15.443 46.993 1.00 40.12 273 PHE A N 1
ATOM 2214 C CA . PHE A 1 273 ? -43.614 14.975 45.642 1.00 40.12 273 PHE A CA 1
ATOM 2215 C C . PHE A 1 273 ? -42.331 14.654 44.861 1.00 40.12 273 PHE A C 1
ATOM 2217 O O . PHE A 1 273 ? -42.208 13.584 44.265 1.00 40.12 273 PHE A O 1
ATOM 2224 N N . THR A 1 274 ? -41.335 15.540 44.939 1.00 41.44 274 THR A N 1
ATOM 2225 C CA . THR A 1 274 ? -40.032 15.372 44.280 1.00 41.44 274 THR A CA 1
ATOM 2226 C C . THR A 1 274 ? -39.246 14.206 44.885 1.00 41.44 274 THR A C 1
ATOM 2228 O O . THR A 1 274 ? -38.708 13.387 44.146 1.00 41.44 274 THR A O 1
ATOM 2231 N N . ASP A 1 275 ? -39.251 14.058 46.210 1.00 44.75 275 ASP A N 1
ATOM 2232 C CA . ASP A 1 275 ? -38.531 13.004 46.925 1.00 44.75 275 ASP A CA 1
ATOM 2233 C C . ASP A 1 275 ? -39.130 11.623 46.632 1.00 44.75 275 ASP A C 1
ATOM 2235 O O . ASP A 1 275 ? -38.388 10.695 46.326 1.00 44.75 275 ASP A O 1
ATOM 2239 N N . GLN A 1 276 ? -40.460 11.471 46.625 1.00 46.03 276 GLN A N 1
ATOM 2240 C CA . GLN A 1 276 ? -41.095 10.173 46.348 1.00 46.03 276 GLN A CA 1
ATOM 2241 C C . GLN A 1 276 ? -40.920 9.709 44.897 1.00 46.03 276 GLN A C 1
ATOM 2243 O O . GLN A 1 276 ? -40.704 8.519 44.646 1.00 46.03 276 GLN A O 1
ATOM 2248 N N . ILE A 1 277 ? -40.971 10.635 43.937 1.00 44.28 277 ILE A N 1
ATOM 2249 C CA . ILE A 1 277 ? -40.778 10.320 42.517 1.00 44.28 277 ILE A CA 1
ATOM 2250 C C . ILE A 1 277 ? -39.298 10.055 42.220 1.00 44.28 277 ILE A C 1
ATOM 2252 O O . ILE A 1 277 ? -38.971 9.074 41.557 1.00 44.28 277 ILE A O 1
ATOM 2256 N N . ILE A 1 278 ? -38.371 10.860 42.749 1.00 42.88 278 ILE A N 1
ATOM 2257 C CA . ILE A 1 278 ? -36.934 10.637 42.529 1.00 42.88 278 ILE A CA 1
ATOM 2258 C C . ILE A 1 278 ? -36.468 9.331 43.185 1.00 42.88 278 ILE A C 1
ATOM 2260 O O . ILE A 1 278 ? -35.675 8.612 42.576 1.00 42.88 278 ILE A O 1
ATOM 2264 N N . LEU A 1 279 ? -36.962 8.983 44.381 1.00 44.09 279 LEU A N 1
ATOM 2265 C CA . LEU A 1 279 ? -36.621 7.717 45.044 1.00 44.09 279 LEU A CA 1
ATOM 2266 C C . LEU A 1 279 ? -37.148 6.500 44.282 1.00 44.09 279 LEU A C 1
ATOM 2268 O O . LEU A 1 279 ? -36.389 5.558 44.071 1.00 44.09 279 LEU A O 1
ATOM 2272 N N . SER A 1 280 ? -38.399 6.527 43.816 1.00 40.53 280 SER A N 1
ATOM 2273 C CA . SER A 1 280 ? -38.973 5.417 43.037 1.00 40.53 280 SER A CA 1
ATOM 2274 C C . SER A 1 280 ? -38.281 5.234 41.679 1.00 40.53 280 SER A C 1
ATOM 2276 O O . SER A 1 280 ? -38.028 4.102 41.265 1.00 40.53 280 SER A O 1
ATOM 2278 N N . LEU A 1 281 ? -37.870 6.324 41.023 1.00 37.25 281 LEU A N 1
ATOM 2279 C CA . LEU A 1 281 ? -37.102 6.274 39.774 1.00 37.25 281 LEU A CA 1
ATOM 2280 C C . LEU A 1 281 ? -35.649 5.839 39.966 1.00 37.25 281 LEU A C 1
ATOM 2282 O O . LEU A 1 281 ? -35.139 5.061 39.159 1.00 37.25 281 LEU A O 1
ATOM 2286 N N . ARG A 1 282 ? -34.990 6.275 41.047 1.00 37.00 282 ARG A N 1
ATOM 2287 C CA . ARG A 1 282 ? -33.647 5.795 41.412 1.00 37.00 282 ARG A CA 1
ATOM 2288 C C . ARG A 1 282 ? -33.645 4.307 41.745 1.00 37.00 282 ARG A C 1
ATOM 2290 O O . ARG A 1 282 ? -32.721 3.614 41.335 1.00 37.00 282 ARG A O 1
ATOM 2297 N N . PHE A 1 283 ? -34.676 3.812 42.430 1.00 37.59 283 PHE A N 1
ATOM 2298 C CA . PHE A 1 283 ? -34.800 2.391 42.759 1.00 37.59 283 PHE A CA 1
ATOM 2299 C C . PHE A 1 283 ? -34.949 1.525 41.499 1.00 37.59 283 PHE A C 1
ATOM 2301 O O . PHE A 1 283 ? -34.345 0.462 41.408 1.00 37.59 283 PHE A O 1
ATOM 2308 N N . ARG A 1 284 ? -35.689 2.010 40.491 1.00 35.34 284 ARG A N 1
ATOM 2309 C CA . ARG A 1 284 ? -35.870 1.321 39.202 1.00 35.34 284 ARG A CA 1
ATOM 2310 C C . ARG A 1 284 ? -34.590 1.301 38.355 1.00 35.34 284 ARG A C 1
ATOM 2312 O O . ARG A 1 284 ? -34.249 0.258 37.812 1.00 35.34 284 ARG A O 1
ATOM 2319 N N . LEU A 1 285 ? -33.857 2.420 38.300 1.00 31.56 285 LEU A N 1
ATOM 2320 C CA . LEU A 1 285 ? -32.570 2.526 37.591 1.00 31.56 285 LEU A CA 1
ATOM 2321 C C . LEU A 1 285 ? -31.480 1.629 38.202 1.00 31.56 285 LEU A C 1
ATOM 2323 O O . LEU A 1 285 ? -30.755 0.970 37.466 1.00 31.56 285 LEU A O 1
ATOM 2327 N N . LEU A 1 286 ? -31.393 1.558 39.536 1.00 34.06 286 LEU A N 1
ATOM 2328 C CA . LEU A 1 286 ? -30.434 0.691 40.239 1.00 34.06 286 LEU A CA 1
ATOM 2329 C C . LEU A 1 286 ? -30.718 -0.808 40.039 1.00 34.06 286 LEU A C 1
ATOM 2331 O O . LEU A 1 286 ? -29.800 -1.617 40.142 1.00 34.06 286 LEU A O 1
ATOM 2335 N N . TYR A 1 287 ? -31.966 -1.185 39.741 1.00 35.22 287 TYR A N 1
ATOM 2336 C CA . TYR A 1 287 ? -32.356 -2.583 39.531 1.00 35.22 287 TYR A CA 1
ATOM 2337 C C . TYR A 1 287 ? -32.088 -3.079 38.097 1.00 35.22 287 TYR A C 1
ATOM 2339 O O . TYR A 1 287 ? -31.885 -4.273 37.891 1.00 35.22 287 TYR A O 1
ATOM 2347 N N . GLU A 1 288 ? -32.050 -2.186 37.099 1.00 35.06 288 GLU A N 1
ATOM 2348 C CA . GLU A 1 288 ? -31.767 -2.549 35.698 1.00 35.06 288 GLU A CA 1
ATOM 2349 C C . GLU A 1 288 ? -30.263 -2.642 35.362 1.00 35.06 288 GLU A C 1
ATOM 2351 O O . GLU A 1 288 ? -29.910 -3.220 34.334 1.00 35.06 288 GLU A O 1
ATOM 2356 N N . GLU A 1 289 ? -29.357 -2.139 36.211 1.00 34.59 289 GLU A N 1
ATOM 2357 C CA . GLU A 1 289 ? -27.912 -2.076 35.912 1.00 34.59 289 GLU A CA 1
ATOM 2358 C C . GLU A 1 289 ? -27.069 -3.299 36.329 1.00 34.59 289 GLU A C 1
ATOM 2360 O O . GLU A 1 289 ? -25.860 -3.297 36.093 1.00 34.59 289 GLU A O 1
ATOM 2365 N N . VAL A 1 290 ? -27.640 -4.380 36.874 1.00 37.47 290 VAL A N 1
ATOM 2366 C CA . VAL A 1 290 ? -26.851 -5.582 37.226 1.00 37.47 290 VAL A CA 1
ATOM 2367 C C . VAL A 1 290 ? -26.881 -6.607 36.081 1.00 37.47 290 VAL A C 1
ATOM 2369 O O . VAL A 1 290 ? -27.935 -7.194 35.814 1.00 37.47 290 VAL A O 1
ATOM 2372 N N . PRO A 1 291 ? -25.755 -6.890 35.390 1.00 36.38 291 PRO A N 1
ATOM 2373 C CA . PRO A 1 291 ? -25.700 -7.977 34.422 1.00 36.38 291 PRO A CA 1
ATOM 2374 C C . PRO A 1 291 ? -25.942 -9.306 35.144 1.00 36.38 291 PRO A C 1
ATOM 2376 O O . PRO A 1 291 ? -25.227 -9.656 36.082 1.00 36.38 291 PRO A O 1
ATOM 2379 N N . LYS A 1 292 ? -26.953 -10.056 34.697 1.00 40.81 292 LYS A N 1
ATOM 2380 C CA . LYS A 1 292 ? -27.272 -11.401 35.190 1.00 40.81 292 LYS A CA 1
ATOM 2381 C C . LYS A 1 292 ? -26.152 -12.378 34.821 1.00 40.81 292 LYS A C 1
ATOM 2383 O O . LYS A 1 292 ? -26.214 -12.996 33.760 1.00 40.81 292 LYS A O 1
ATOM 2388 N N . THR A 1 293 ? -25.138 -12.524 35.667 1.00 35.97 293 THR A N 1
ATOM 2389 C CA . THR A 1 293 ? -24.168 -13.627 35.535 1.00 35.97 293 THR A CA 1
ATOM 2390 C C . THR A 1 293 ? -24.031 -14.518 36.764 1.00 35.97 293 THR A C 1
ATOM 2392 O O . THR A 1 293 ? -23.420 -15.568 36.629 1.00 35.97 293 THR A O 1
ATOM 2395 N N . GLU A 1 294 ? -24.666 -14.216 37.900 1.00 31.78 294 GLU A N 1
ATOM 2396 C CA . GLU A 1 294 ? -24.764 -15.152 39.035 1.00 31.78 294 GLU A CA 1
ATOM 2397 C C . GLU A 1 294 ? -26.127 -15.029 39.743 1.00 31.78 294 GLU A C 1
ATOM 2399 O O . GLU A 1 294 ? -26.691 -13.930 39.781 1.00 31.78 294 GLU A O 1
ATOM 2404 N N . PRO A 1 295 ? -26.699 -16.134 40.263 1.00 35.97 295 PRO A N 1
ATOM 2405 C CA . PRO A 1 295 ? -27.942 -16.093 41.016 1.00 35.97 295 PRO A CA 1
ATOM 2406 C C . PRO A 1 295 ? -27.692 -15.619 42.458 1.00 35.97 295 PRO A C 1
ATOM 2408 O O . PRO A 1 295 ? -26.759 -16.060 43.119 1.00 35.97 295 PRO A O 1
ATOM 2411 N N . GLU A 1 296 ? -28.595 -14.751 42.919 1.00 41.47 296 GLU A N 1
ATOM 2412 C CA . GLU A 1 296 ? -28.907 -14.433 44.321 1.00 41.47 296 GLU A CA 1
ATOM 2413 C C . GLU A 1 296 ? -27.854 -13.688 45.163 1.00 41.47 296 GLU A C 1
ATOM 2415 O O . GLU A 1 296 ? -27.084 -14.272 45.922 1.00 41.47 296 GLU A O 1
ATOM 2420 N N . LYS A 1 297 ? -27.940 -12.347 45.118 1.00 31.38 297 LYS A N 1
ATOM 2421 C CA . LYS A 1 297 ? -28.147 -11.467 46.293 1.00 31.38 297 LYS A CA 1
ATOM 2422 C C . LYS A 1 297 ? -28.325 -10.013 45.842 1.00 31.38 297 LYS A C 1
ATOM 2424 O O . LYS A 1 297 ? -27.410 -9.407 45.292 1.00 31.38 297 LYS A O 1
ATOM 2429 N N . ALA A 1 298 ? -29.506 -9.440 46.073 1.00 34.44 298 ALA A N 1
ATOM 2430 C CA . ALA A 1 298 ? -29.754 -8.021 45.828 1.00 34.44 298 ALA A CA 1
ATOM 2431 C C . ALA A 1 298 ? -29.158 -7.197 46.981 1.00 34.44 298 ALA A C 1
ATOM 2433 O O . ALA A 1 298 ? -29.700 -7.178 48.084 1.00 34.44 298 ALA A O 1
ATOM 2434 N N . VAL A 1 299 ? -28.028 -6.531 46.739 1.00 33.66 299 VAL A N 1
ATOM 2435 C CA . VAL A 1 299 ? -27.411 -5.615 47.708 1.00 33.66 299 VAL A CA 1
ATOM 2436 C C . VAL A 1 299 ? -27.886 -4.196 47.405 1.00 33.66 299 VAL A C 1
ATOM 2438 O O . VAL A 1 299 ? -27.589 -3.643 46.347 1.00 33.66 299 VAL A O 1
ATOM 2441 N N . VAL A 1 300 ? -28.637 -3.598 48.331 1.00 34.81 300 VAL A N 1
ATOM 2442 C CA . VAL A 1 300 ? -29.104 -2.208 48.225 1.00 34.81 300 VAL A CA 1
ATOM 2443 C C . VAL A 1 300 ? -28.096 -1.298 48.923 1.00 34.81 300 VAL A C 1
ATOM 2445 O O . VAL A 1 300 ? -27.949 -1.345 50.143 1.00 34.81 300 VAL A O 1
ATOM 2448 N N . HIS A 1 301 ? -27.408 -0.447 48.162 1.00 32.88 301 HIS A N 1
ATOM 2449 C CA . HIS A 1 301 ? -26.562 0.608 48.721 1.00 32.88 301 HIS A CA 1
ATOM 2450 C C . HIS A 1 301 ? -27.404 1.861 48.991 1.00 32.88 301 HIS A C 1
ATOM 2452 O O . HIS A 1 301 ? -27.693 2.642 48.083 1.00 32.88 301 HIS A O 1
ATOM 2458 N N . ALA A 1 302 ? -27.804 2.061 50.247 1.00 33.38 302 ALA A N 1
ATOM 2459 C CA . ALA A 1 302 ? -28.313 3.348 50.705 1.00 33.38 302 ALA A CA 1
ATOM 2460 C C . ALA A 1 302 ? -27.126 4.289 50.964 1.00 33.38 302 ALA A C 1
ATOM 2462 O O . ALA A 1 302 ? -26.069 3.859 51.409 1.00 33.38 302 ALA A O 1
ATOM 2463 N N . HIS A 1 303 ? -27.273 5.586 50.693 1.00 32.47 303 HIS A N 1
ATOM 2464 C CA . HIS A 1 303 ? -26.201 6.586 50.836 1.00 32.47 303 HIS A CA 1
ATOM 2465 C C . HIS A 1 303 ? -25.882 6.967 52.305 1.00 32.47 303 HIS A C 1
ATOM 2467 O O . HIS A 1 303 ? -25.444 8.080 52.589 1.00 32.47 303 HIS A O 1
ATOM 2473 N N . SER A 1 304 ? -26.093 6.047 53.245 1.00 34.69 304 SER A N 1
ATOM 2474 C CA . SER A 1 304 ? -25.598 6.090 54.622 1.00 34.69 304 SER A CA 1
ATOM 2475 C C . SER A 1 304 ? -24.853 4.779 54.893 1.00 34.69 304 SER A C 1
ATOM 2477 O O . SER A 1 304 ? -24.992 3.825 54.142 1.00 34.69 304 SER A O 1
ATOM 2479 N N . VAL A 1 305 ? -23.997 4.739 55.909 1.00 31.62 305 VAL A N 1
ATOM 2480 C CA . VAL A 1 305 ? -22.924 3.743 56.140 1.00 31.62 305 VAL A CA 1
ATOM 2481 C C . VAL A 1 305 ? -23.432 2.318 56.487 1.00 31.62 305 VAL A C 1
ATOM 2483 O O . VAL A 1 305 ? -22.805 1.584 57.240 1.00 31.62 305 VAL A O 1
ATOM 2486 N N . LEU A 1 306 ? -24.580 1.894 55.961 1.00 33.19 306 LEU A N 1
ATOM 2487 C CA . LEU A 1 306 ? -25.251 0.635 56.264 1.00 33.19 306 LEU A CA 1
ATOM 2488 C C . LEU A 1 306 ? -25.564 -0.124 54.969 1.00 33.19 306 LEU A C 1
ATOM 2490 O O . LEU A 1 306 ? -26.343 0.329 54.131 1.00 33.19 306 LEU A O 1
ATOM 2494 N N . ALA A 1 307 ? -24.946 -1.294 54.820 1.00 34.84 307 ALA A N 1
ATOM 2495 C CA . ALA A 1 307 ? -25.306 -2.282 53.811 1.00 34.84 307 ALA A CA 1
ATOM 2496 C C . ALA A 1 307 ? -26.220 -3.330 54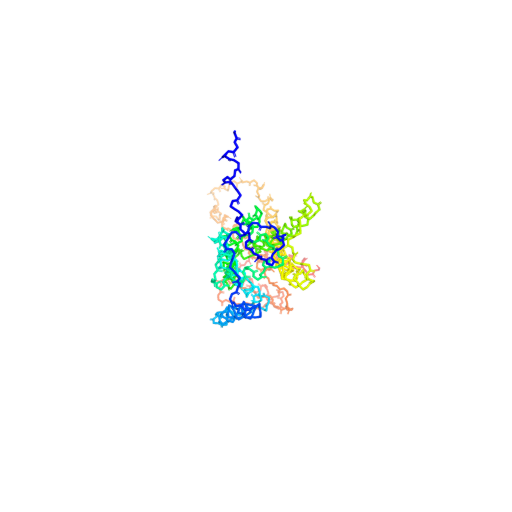.458 1.00 34.84 307 ALA A C 1
ATOM 2498 O O . ALA A 1 307 ? -25.883 -3.866 55.514 1.00 34.84 307 ALA A O 1
ATOM 2499 N N . PHE A 1 308 ? -27.352 -3.634 53.823 1.00 38.16 308 PHE A N 1
ATOM 2500 C CA . PHE A 1 308 ? -28.278 -4.669 54.283 1.00 38.16 308 PHE A CA 1
ATOM 2501 C C . PHE A 1 308 ? -28.323 -5.812 53.268 1.00 38.16 308 PHE A C 1
ATOM 2503 O O . PHE A 1 308 ? -28.424 -5.581 52.063 1.00 38.16 308 PHE A O 1
ATOM 2510 N N . THR A 1 309 ? -28.243 -7.047 53.759 1.00 36.97 309 THR A N 1
ATOM 2511 C CA . THR A 1 309 ? -28.532 -8.259 52.980 1.00 36.97 309 THR A CA 1
ATOM 2512 C C . THR A 1 309 ? -29.977 -8.645 53.283 1.00 36.97 309 THR A C 1
ATOM 2514 O O . THR A 1 309 ? -30.328 -8.797 54.451 1.00 36.97 309 THR A O 1
ATOM 2517 N N . ILE A 1 310 ? -30.831 -8.695 52.259 1.00 40.75 310 ILE A N 1
ATOM 2518 C CA . ILE A 1 310 ? -32.269 -8.935 52.418 1.00 40.75 310 ILE A CA 1
ATOM 2519 C C . ILE A 1 310 ? -32.564 -10.357 51.952 1.00 40.75 310 ILE A C 1
ATOM 2521 O O . ILE A 1 310 ? -32.570 -10.610 50.750 1.00 40.75 310 ILE A O 1
ATOM 2525 N N . ASP A 1 311 ? -32.845 -11.248 52.903 1.00 37.19 311 ASP A N 1
ATOM 2526 C CA . ASP A 1 311 ? -33.116 -12.664 52.625 1.00 37.19 311 ASP A CA 1
ATOM 2527 C C . ASP A 1 311 ? -34.584 -13.052 52.943 1.00 37.19 311 ASP A C 1
ATOM 2529 O O . ASP A 1 311 ? -34.987 -14.196 52.744 1.00 37.19 311 ASP A O 1
ATOM 2533 N N . SER A 1 312 ? -35.421 -12.118 53.434 1.00 41.72 312 SER A N 1
ATOM 2534 C CA . SER A 1 312 ? -36.857 -12.348 53.712 1.00 41.72 312 SER A CA 1
ATOM 2535 C C . SER A 1 312 ? -37.719 -11.066 53.738 1.00 41.72 312 SER A C 1
ATOM 2537 O O . SER A 1 312 ? -37.215 -9.968 53.983 1.00 41.72 312 SER A O 1
ATOM 2539 N N . GLU A 1 313 ? -39.044 -11.206 53.548 1.00 40.50 313 GLU A N 1
ATOM 2540 C CA . GLU A 1 313 ? -40.039 -10.103 53.557 1.00 40.50 313 GLU A CA 1
ATOM 2541 C C . GLU A 1 313 ? -40.030 -9.309 54.882 1.00 40.50 313 GLU A C 1
ATOM 2543 O O . GLU A 1 313 ? -40.176 -8.087 54.883 1.00 40.50 313 GLU A O 1
ATOM 2548 N N . SER A 1 314 ? -39.774 -9.984 56.009 1.00 42.47 314 SER A N 1
ATOM 2549 C CA . SER A 1 314 ? -39.663 -9.352 57.332 1.00 42.47 314 SER A CA 1
ATOM 2550 C C . SER A 1 314 ? -38.423 -8.459 57.450 1.00 42.47 314 SER A C 1
ATOM 2552 O O . SER A 1 314 ? -38.497 -7.373 58.015 1.00 42.47 314 SER A O 1
ATOM 2554 N N . GLN A 1 315 ? -37.287 -8.876 56.882 1.00 47.00 315 GLN A N 1
ATOM 2555 C CA . GLN A 1 315 ? -36.048 -8.090 56.924 1.00 47.00 315 GLN A CA 1
ATOM 2556 C C . GLN A 1 315 ? -36.116 -6.856 56.020 1.00 47.00 315 GLN A C 1
ATOM 2558 O O . GLN A 1 315 ? -35.567 -5.809 56.359 1.00 47.00 315 GLN A O 1
ATOM 2563 N N . ALA A 1 316 ? -36.829 -6.953 54.893 1.00 45.22 316 ALA A N 1
ATOM 2564 C CA . ALA A 1 316 ? -37.102 -5.804 54.036 1.00 45.22 316 ALA A CA 1
ATOM 2565 C C . ALA A 1 316 ? -37.953 -4.749 54.763 1.00 45.22 316 ALA A C 1
ATOM 2567 O O . ALA A 1 316 ? -37.676 -3.556 54.641 1.00 45.22 316 ALA A O 1
ATOM 2568 N N . HIS A 1 317 ? -38.952 -5.184 55.542 1.00 44.53 317 HIS A N 1
ATOM 2569 C CA . HIS A 1 317 ? -39.799 -4.303 56.349 1.00 44.53 317 HIS A CA 1
ATOM 2570 C C . HIS A 1 317 ? -38.993 -3.526 57.396 1.00 44.53 317 HIS A C 1
ATOM 2572 O O . HIS A 1 317 ? -39.083 -2.298 57.457 1.00 44.53 317 HIS A O 1
ATOM 2578 N N . ASP A 1 318 ? -38.166 -4.231 58.168 1.00 47.56 318 ASP A N 1
ATOM 2579 C CA . ASP A 1 318 ? -37.391 -3.637 59.259 1.00 47.56 318 ASP A CA 1
ATOM 2580 C C . ASP A 1 318 ? -36.306 -2.682 58.745 1.00 47.56 318 ASP A C 1
ATOM 2582 O O . ASP A 1 318 ? -36.137 -1.588 59.290 1.00 47.56 318 ASP A O 1
ATOM 2586 N N . ALA A 1 319 ? -35.626 -3.032 57.647 1.00 49.81 319 ALA A N 1
ATOM 2587 C CA . ALA A 1 319 ? -34.643 -2.154 57.011 1.00 49.81 319 ALA A CA 1
ATOM 2588 C C . ALA A 1 319 ? -35.294 -0.873 56.456 1.00 49.81 319 ALA A C 1
ATOM 2590 O O . ALA A 1 319 ? -34.759 0.225 56.616 1.00 49.81 319 ALA A O 1
ATOM 2591 N N . PHE A 1 320 ? -36.484 -0.983 55.855 1.00 46.03 320 PHE A N 1
ATOM 2592 C CA . PHE A 1 320 ? -37.228 0.183 55.371 1.00 46.03 320 PHE A CA 1
ATOM 2593 C C . PHE A 1 320 ? -37.728 1.079 56.510 1.00 46.03 320 PHE A C 1
ATOM 2595 O O . PHE A 1 320 ? -37.659 2.306 56.400 1.00 46.03 320 PHE A O 1
ATOM 2602 N N . GLN A 1 321 ? -38.211 0.495 57.608 1.00 48.97 321 GLN A N 1
ATOM 2603 C CA . GLN A 1 321 ? -38.677 1.247 58.774 1.00 48.97 321 GLN A CA 1
ATOM 2604 C C . GLN A 1 321 ? -37.529 1.946 59.513 1.00 48.97 321 GLN A C 1
ATOM 2606 O O . GLN A 1 321 ? -37.681 3.109 59.895 1.00 48.97 321 GLN A O 1
ATOM 2611 N N . GLN A 1 322 ? -36.361 1.302 59.638 1.00 45.22 322 GLN A N 1
ATOM 2612 C CA . GLN A 1 322 ? -35.172 1.909 60.251 1.00 45.22 322 GLN A CA 1
ATOM 2613 C C . GLN A 1 322 ? -34.661 3.135 59.491 1.00 45.22 322 GLN A C 1
ATOM 2615 O O . GLN A 1 322 ? -34.195 4.087 60.116 1.00 45.22 322 GLN A O 1
ATOM 2620 N N . VAL A 1 323 ? -34.746 3.132 58.158 1.00 41.09 323 VAL A N 1
ATOM 2621 C CA . VAL A 1 323 ? -34.211 4.226 57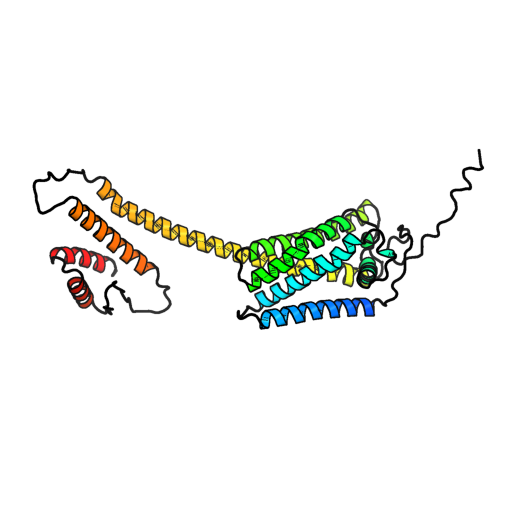.336 1.00 41.09 323 VAL A CA 1
ATOM 2622 C C . VAL A 1 323 ? -35.234 5.349 57.129 1.00 41.09 323 VAL A C 1
ATOM 2624 O O . VAL A 1 323 ? -34.844 6.515 57.071 1.00 41.09 323 VAL A O 1
ATOM 2627 N N . TYR A 1 324 ? -36.532 5.034 57.035 1.00 43.97 324 TYR A N 1
ATOM 2628 C CA . TYR A 1 324 ? -37.531 5.988 56.532 1.00 43.97 324 TYR A CA 1
ATOM 2629 C C . TYR A 1 324 ? -38.724 6.269 57.461 1.00 43.97 324 TYR A C 1
ATOM 2631 O O . TYR A 1 324 ? -39.493 7.177 57.148 1.00 43.97 324 TYR A O 1
ATOM 2639 N N . GLN A 1 325 ? -38.887 5.540 58.578 1.00 48.25 325 GLN A N 1
ATOM 2640 C CA . GLN A 1 325 ? -39.929 5.761 59.605 1.00 48.25 325 GLN A CA 1
ATOM 2641 C C . GLN A 1 325 ? -41.333 6.046 59.026 1.00 48.25 325 GLN A C 1
ATOM 2643 O O . GLN A 1 325 ? -41.987 7.037 59.362 1.00 48.25 325 GLN A O 1
ATOM 2648 N N . LEU A 1 326 ? -41.795 5.213 58.091 1.00 45.22 326 LEU A N 1
ATOM 2649 C CA . LEU A 1 326 ? -43.054 5.449 57.381 1.00 45.22 326 LEU A CA 1
ATOM 2650 C C . LEU A 1 326 ? -44.271 4.997 58.215 1.00 45.22 326 LEU A C 1
ATOM 2652 O O . LEU A 1 326 ? -44.239 3.902 58.781 1.00 45.22 326 LEU A O 1
ATOM 2656 N N . PRO A 1 327 ? -45.388 5.757 58.223 1.00 47.12 327 PRO A N 1
ATOM 2657 C CA . PRO A 1 327 ? -46.633 5.330 58.865 1.00 47.12 327 PRO A CA 1
ATOM 2658 C C . PRO A 1 327 ? -47.136 3.996 58.294 1.00 47.12 327 PRO A C 1
ATOM 2660 O O . PRO A 1 327 ? -47.118 3.801 57.076 1.00 47.12 327 PRO A O 1
ATOM 2663 N N . GLY A 1 328 ? -47.620 3.097 59.161 1.00 45.31 328 GLY A N 1
ATOM 2664 C CA . GLY A 1 328 ? -47.953 1.702 58.822 1.00 45.31 328 GLY A CA 1
ATOM 2665 C C . GLY A 1 328 ? -48.930 1.513 57.652 1.00 45.31 328 GLY A C 1
ATOM 2666 O O . GLY A 1 328 ? -48.841 0.522 56.932 1.00 45.31 328 GLY A O 1
ATOM 2667 N N . GLU A 1 329 ? -49.799 2.487 57.383 1.00 44.28 329 GLU A N 1
ATOM 2668 C CA . GLU A 1 329 ? -50.736 2.464 56.249 1.00 44.28 329 GLU A CA 1
ATOM 2669 C C . GLU A 1 329 ? -50.030 2.487 54.881 1.00 44.28 329 GLU A C 1
ATOM 2671 O O . GLU A 1 329 ? -50.513 1.891 53.921 1.00 44.28 329 GLU A O 1
ATOM 2676 N N . ARG A 1 330 ? -48.843 3.105 54.776 1.00 43.19 330 ARG A N 1
ATOM 2677 C CA . ARG A 1 330 ? -48.072 3.153 53.519 1.00 43.19 330 ARG A CA 1
ATOM 2678 C C . ARG A 1 330 ? -47.321 1.854 53.221 1.00 43.19 330 ARG A C 1
ATOM 2680 O O . ARG A 1 330 ? -46.961 1.618 52.069 1.00 43.19 330 ARG A O 1
ATOM 2687 N N . TRP A 1 331 ? -47.120 0.992 54.223 1.00 45.66 331 TRP A N 1
ATOM 2688 C CA . TRP A 1 331 ? -46.498 -0.322 54.035 1.00 45.66 331 TRP A CA 1
ATOM 2689 C C . TRP A 1 331 ? -47.392 -1.276 53.239 1.00 45.66 331 TRP A C 1
ATOM 2691 O O . TRP A 1 331 ? -46.890 -2.046 52.426 1.00 45.66 331 TRP A O 1
ATOM 2701 N N . GLN A 1 332 ? -48.715 -1.192 53.401 1.00 42.66 332 GLN A N 1
ATOM 2702 C CA . GLN A 1 332 ? -49.646 -2.051 52.662 1.00 42.66 332 GLN A CA 1
ATOM 2703 C C . GLN A 1 332 ? -49.548 -1.844 51.144 1.00 42.66 332 GLN A C 1
ATOM 2705 O O . GLN A 1 332 ? -49.597 -2.815 50.392 1.00 42.66 332 GLN A O 1
ATOM 2710 N N . THR A 1 333 ? -49.319 -0.610 50.693 1.00 42.91 333 THR A N 1
ATOM 2711 C CA . THR A 1 333 ? -49.129 -0.288 49.271 1.00 42.91 333 THR A CA 1
ATOM 2712 C C . THR A 1 333 ? -47.823 -0.863 48.717 1.00 42.91 333 THR A C 1
ATOM 2714 O O . THR A 1 333 ? -47.804 -1.394 47.609 1.00 42.91 333 THR A O 1
ATOM 2717 N N . VAL A 1 334 ? -46.739 -0.815 49.498 1.00 40.75 334 VAL A N 1
ATOM 2718 C CA . VAL A 1 334 ? -45.437 -1.404 49.128 1.00 40.75 334 VAL A CA 1
ATOM 2719 C C . VAL A 1 334 ? -45.511 -2.935 49.118 1.00 40.75 334 VAL A C 1
ATOM 2721 O O . VAL A 1 334 ? -44.996 -3.573 48.203 1.00 40.75 334 VAL A O 1
ATOM 2724 N N . ARG A 1 335 ? -46.225 -3.526 50.082 1.00 39.28 335 ARG A N 1
ATOM 2725 C CA . ARG A 1 335 ? -46.462 -4.971 50.184 1.00 39.28 335 ARG A CA 1
ATOM 2726 C C . ARG A 1 335 ? -47.272 -5.517 49.006 1.00 39.28 335 ARG A C 1
ATOM 2728 O O . ARG A 1 335 ? -46.892 -6.532 48.431 1.00 39.28 335 ARG A O 1
ATOM 2735 N N . LEU A 1 336 ? -48.346 -4.828 48.611 1.00 41.66 336 LEU A N 1
ATOM 2736 C CA . LEU A 1 336 ? -49.155 -5.194 47.440 1.00 41.66 336 LEU A CA 1
ATOM 2737 C C . LEU A 1 336 ? -48.345 -5.127 46.137 1.00 41.66 336 LEU A C 1
ATOM 2739 O O . LEU A 1 336 ? -48.515 -5.977 45.266 1.00 41.66 336 LEU A O 1
ATOM 2743 N N . TRP A 1 337 ? -47.432 -4.158 46.020 1.00 42.06 337 TRP A N 1
ATOM 2744 C CA . TRP A 1 337 ? -46.530 -4.047 44.873 1.00 42.06 337 TRP A CA 1
ATOM 2745 C C . TRP A 1 337 ? -45.492 -5.183 44.827 1.00 42.06 337 TRP A C 1
ATOM 2747 O O . TRP A 1 337 ? -45.244 -5.737 43.758 1.00 42.06 337 TRP A O 1
ATOM 2757 N N . TYR A 1 338 ? -44.941 -5.587 45.978 1.00 38.31 338 TYR A N 1
ATOM 2758 C CA . TYR A 1 338 ? -43.993 -6.708 46.076 1.00 38.31 338 TYR A CA 1
ATOM 2759 C C . TYR A 1 338 ? -44.659 -8.061 45.770 1.00 38.31 338 TYR A C 1
ATOM 2761 O O . TYR A 1 338 ? -44.102 -8.886 45.051 1.00 38.31 338 TYR A O 1
ATOM 2769 N N . GLN A 1 339 ? -45.889 -8.273 46.249 1.00 37.59 339 GLN A N 1
ATOM 2770 C CA . GLN A 1 339 ? -46.656 -9.496 45.983 1.00 37.59 339 GLN A CA 1
ATOM 2771 C C . GLN A 1 339 ? -47.088 -9.635 44.515 1.00 37.59 339 GLN A C 1
ATOM 2773 O O . GLN A 1 339 ? -47.210 -10.755 44.027 1.00 37.59 339 GLN A O 1
ATOM 2778 N N . GLN A 1 340 ? -47.263 -8.527 43.786 1.00 40.53 340 GLN A N 1
ATOM 2779 C CA . GLN A 1 340 ? -47.539 -8.547 42.342 1.00 40.53 340 GLN A CA 1
ATOM 2780 C C . GLN A 1 340 ? -46.318 -8.900 41.475 1.00 40.53 340 GLN A C 1
ATOM 2782 O O . GLN A 1 340 ? -46.495 -9.199 40.300 1.00 40.53 340 GLN A O 1
ATOM 2787 N N . GLN A 1 341 ? -45.100 -8.869 42.023 1.00 37.66 341 GLN A N 1
ATOM 2788 C CA . GLN A 1 341 ? -43.861 -9.244 41.322 1.00 37.66 341 GLN A CA 1
ATOM 2789 C C . GLN A 1 341 ? -43.451 -10.708 41.576 1.00 37.66 341 GLN A C 1
ATOM 2791 O O . GLN A 1 341 ? -42.520 -11.196 40.943 1.00 37.66 341 GLN A O 1
ATOM 2796 N N . ALA A 1 342 ? -44.114 -11.401 42.512 1.00 33.47 342 ALA A N 1
ATOM 2797 C CA . ALA A 1 342 ? -43.803 -12.778 42.911 1.00 33.47 342 ALA A CA 1
ATOM 2798 C C . ALA A 1 342 ? -44.624 -13.852 42.158 1.00 33.47 342 ALA A C 1
ATOM 2800 O O . ALA A 1 342 ? -44.651 -15.006 42.588 1.00 33.47 342 ALA A O 1
ATOM 2801 N N . TYR A 1 343 ? -45.273 -13.480 41.048 1.00 31.53 343 TYR A N 1
ATOM 2802 C CA . TYR A 1 343 ? -45.945 -14.383 40.106 1.00 31.53 343 TYR A CA 1
ATOM 2803 C C . TYR A 1 343 ? -45.447 -14.164 38.681 1.00 31.53 343 TYR A C 1
ATOM 2805 O O . TYR A 1 343 ? -45.308 -12.983 38.286 1.00 31.53 343 TYR A O 1
#

Secondary structure (DSSP, 8-state):
--SSSTTS-----PPP-SSSSTT---TT----SS-HHHHHHHHHHHHHHHHHHHHHHHHHSSS---HHHHHHHHHHHHHHHIIIIIIHHHHHHTTTTTT--SHHHHHHHHHTTT-GGGGTT-TTHHHHHHHIIIIIHHHHHHHHHHHHHT-TTHHHHHHHHHHHHHHHHHHHHHHHHHHHHHH----S-SSHHIIIIIIIIIHHHHHHHHHHHHHHHHHHHHHHHHHHHHHHHHHHHHHHHHHHHHTTGGGS------TT-TT--HHHHHHHHHHHHHHHHHHHHHHHSS--SS----EEE-SSS-EEE--SHHHHHHHHHHHH---HHHHHHHHHHHHTT--

InterPro domains:
  IPR007905 Emopamil-binding protein [PTHR14207] (16-230)
  IPR033118 EXPERA domain [PF05241] (103-217)
  IPR033118 EXPERA domain [PS51751] (68-214)

Organism: Gibberella intermedia (NCBI:txid948311)

Foldseek 3Di:
DPVVVVPPPPPPPQPQDLWPPRPARQPQADAAPDDLVRLVVVVVVVLVVQLVVQLVVLVPQPDDADPVLNVLLSVLSSLLCCLAPLLVVLLVCQQNLRNDHPSSSNNLSSLQLLFVCSNRVDPLSNVLSVCSRPPSNVLSNVLSVCSSVVPPCNLVSLQVNLVSLQVSLVVVVVVQVCCCVPVVTHGHRPPVCSNCPRVPVVSVCSNVVSVVSNVVSVVVVVVVVVVVVVVVVVVVVLVVVLCVVCVVVVPDPPPVPDPPDPVDDVVVVVCVVCVVSVVVSVVVVLVPPDPPPDDDWDWDDDPDPDIDTDPDPVSVVVVCCVVPVDDPVVVVVVVVVVVVVVD

Radius of gyration: 36.66 Å; chains: 1; bounding box: 80×46×112 Å